Protein AF-A0A0B1SRG6-F1 (afdb_monomer_lite)

Foldseek 3Di:
DAPPVVQVDDDPDDDDDDDDPPDPDPHDYDDPPDPDDDDQDDPDDPDDDSVVVVVVVVLLVLCDDDPRRQQAAAEDQADALVVLVVLLCQCPDPPHHAYEQADPRYQPSVLLVLLLVQQDPVLDHDPVSLVVQLVSNCVSHVDDSVSSVVSSVSSSSSSVPVVRYHYDYDDPPDDDPCVVVSVVVVPDD

Radius of gyration: 19.43 Å; chains: 1; bounding box: 54×40×56 Å

Organism: Oesophagostomum dentatum (NCBI:txid61180)

Sequence (189 aa):
MLKRRSRFVGTDVAVHYAPNQFNKSRLVELNNRHSYFVFADNGTVGRYGSEIILRKRLETYLAQHGSSSIPVVCVVLEGGAFTVKVVHDYITTIPRIPVVVCDGSGRAADLLAFTHHAIGDDGRLSDSVRSQLMSLVQTVFNYDEKNAGRTIRQLIECARQRNLVSLEILSSTKFPDFRKYVLLESQDP

Structure (mmCIF, N/CA/C/O backbone):
data_AF-A0A0B1SRG6-F1
#
_entry.id   AF-A0A0B1SRG6-F1
#
loop_
_atom_site.group_PDB
_atom_site.id
_atom_site.type_symbol
_atom_site.label_atom_id
_atom_site.label_alt_id
_atom_site.label_comp_id
_atom_site.label_asym_id
_atom_site.label_entity_id
_atom_site.label_seq_id
_atom_site.pdbx_PDB_ins_code
_atom_site.Cartn_x
_atom_site.Cartn_y
_atom_site.Cartn_z
_atom_site.occupancy
_atom_site.B_iso_or_equiv
_atom_site.auth_seq_id
_atom_site.auth_comp_id
_atom_site.auth_asym_id
_atom_site.auth_atom_id
_atom_site.pdbx_PDB_model_num
ATOM 1 N N . MET A 1 1 ? 16.468 0.085 -6.770 1.00 73.25 1 MET A N 1
ATOM 2 C CA . MET A 1 1 ? 16.837 0.219 -8.204 1.00 73.25 1 MET A CA 1
ATOM 3 C C . MET A 1 1 ? 17.253 -1.140 -8.756 1.00 73.25 1 MET A C 1
ATOM 5 O O . MET A 1 1 ? 17.887 -1.887 -8.024 1.00 73.25 1 MET A O 1
ATOM 9 N N . LEU A 1 2 ? 16.887 -1.457 -10.002 1.00 85.56 2 LEU A N 1
ATOM 10 C CA . LE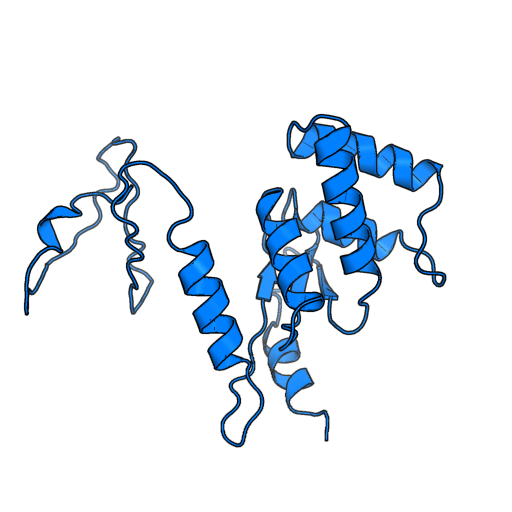U A 1 2 ? 17.102 -2.759 -10.646 1.00 85.56 2 LEU A CA 1
ATOM 11 C C . LEU A 1 2 ? 18.569 -3.003 -11.061 1.00 85.56 2 LEU A C 1
ATOM 13 O O . LEU A 1 2 ? 19.194 -2.143 -11.691 1.00 85.56 2 LEU A O 1
ATOM 17 N N . LYS A 1 3 ? 19.110 -4.195 -10.771 1.00 84.00 3 LYS A N 1
ATOM 18 C CA . LYS A 1 3 ? 20.413 -4.651 -11.290 1.00 84.00 3 LYS A CA 1
ATOM 19 C C . LYS A 1 3 ? 20.382 -4.806 -12.813 1.00 84.00 3 LYS A C 1
ATOM 21 O O . LYS A 1 3 ? 19.461 -5.399 -13.362 1.00 84.00 3 LYS A O 1
ATOM 26 N N . ARG A 1 4 ? 21.453 -4.358 -13.483 1.00 85.12 4 ARG A N 1
ATOM 27 C CA . ARG A 1 4 ? 21.658 -4.497 -14.943 1.00 85.12 4 ARG A CA 1
ATOM 28 C C . ARG A 1 4 ? 20.575 -3.817 -15.799 1.00 85.12 4 ARG A C 1
ATOM 30 O O . ARG A 1 4 ? 20.354 -4.231 -16.932 1.00 85.12 4 ARG A O 1
ATOM 37 N N . ARG A 1 5 ? 19.949 -2.744 -15.291 1.00 86.81 5 ARG A N 1
ATOM 38 C CA . ARG A 1 5 ? 18.882 -1.999 -15.991 1.00 86.81 5 ARG A CA 1
ATOM 39 C C . ARG A 1 5 ? 19.254 -1.554 -17.412 1.00 86.81 5 ARG A C 1
ATOM 41 O O . ARG A 1 5 ? 18.401 -1.565 -18.284 1.00 86.81 5 ARG A O 1
ATOM 48 N N . SER A 1 6 ? 20.522 -1.208 -17.653 1.00 89.25 6 SER A N 1
ATOM 49 C CA . SER A 1 6 ? 21.006 -0.750 -18.963 1.00 89.25 6 SER A CA 1
ATOM 50 C C . SER A 1 6 ? 20.869 -1.805 -20.058 1.00 89.25 6 SER A C 1
ATOM 52 O O . SER A 1 6 ? 20.759 -1.445 -21.221 1.00 89.25 6 SER A O 1
ATOM 54 N N . ARG A 1 7 ? 20.831 -3.096 -19.702 1.00 90.50 7 ARG A N 1
ATOM 55 C CA . ARG A 1 7 ? 20.643 -4.180 -20.674 1.00 90.50 7 ARG A CA 1
ATOM 56 C C . ARG A 1 7 ? 19.243 -4.201 -21.278 1.00 90.50 7 ARG A C 1
ATOM 58 O O . ARG A 1 7 ? 19.084 -4.773 -22.341 1.00 90.50 7 ARG A O 1
ATOM 65 N N . PHE A 1 8 ? 18.261 -3.607 -20.603 1.00 90.81 8 PHE A N 1
ATOM 66 C CA . PHE A 1 8 ? 16.870 -3.544 -21.057 1.00 90.81 8 PHE A CA 1
ATOM 67 C C . PHE A 1 8 ? 16.571 -2.290 -21.891 1.00 90.81 8 PHE A C 1
ATOM 69 O O . PHE A 1 8 ? 15.420 -2.051 -22.233 1.00 90.81 8 PHE A O 1
ATOM 76 N N . VAL A 1 9 ? 17.582 -1.466 -22.187 1.00 92.00 9 VAL A N 1
ATOM 77 C CA . VAL A 1 9 ? 17.423 -0.258 -23.001 1.00 92.00 9 VAL A CA 1
ATOM 78 C C . VAL A 1 9 ? 17.692 -0.606 -24.460 1.00 92.00 9 VAL A C 1
ATOM 80 O O . VAL A 1 9 ? 18.782 -1.056 -24.800 1.00 92.00 9 VAL A O 1
ATOM 83 N N . GLY A 1 10 ? 16.702 -0.370 -25.314 1.00 91.62 10 GLY A N 1
ATOM 84 C CA . GLY A 1 10 ? 16.788 -0.576 -26.754 1.00 91.62 10 GLY A CA 1
ATOM 85 C C . GLY A 1 10 ? 15.412 -0.837 -27.352 1.00 91.62 10 GLY A C 1
ATOM 86 O O . GLY A 1 10 ? 14.437 -1.043 -26.631 1.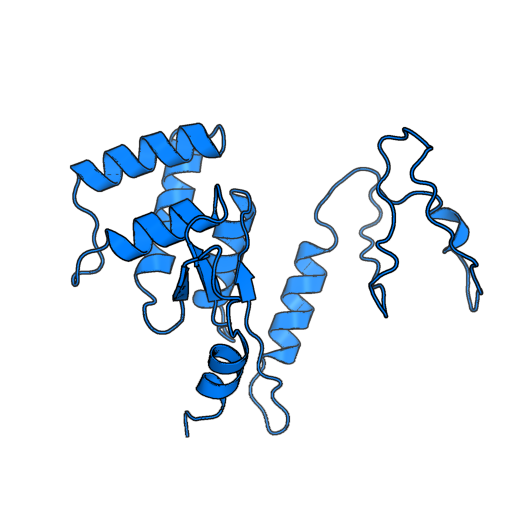00 91.62 10 GLY A O 1
ATOM 87 N N . THR A 1 11 ? 15.337 -0.820 -28.675 1.00 94.50 11 THR A N 1
ATOM 88 C CA . THR A 1 11 ? 14.135 -1.187 -29.425 1.00 94.50 11 THR A CA 1
ATOM 89 C C . THR A 1 11 ? 14.317 -2.604 -29.944 1.00 94.50 11 THR A C 1
ATOM 91 O O . THR A 1 11 ? 15.380 -2.906 -30.477 1.00 94.50 11 THR A O 1
ATOM 94 N N . ASP A 1 12 ? 13.306 -3.455 -29.762 1.00 93.50 12 ASP A N 1
ATOM 95 C CA . ASP A 1 12 ? 13.320 -4.853 -30.219 1.00 93.50 12 ASP A CA 1
ATOM 96 C C . ASP A 1 12 ? 14.558 -5.647 -29.748 1.00 93.50 12 ASP A C 1
ATOM 98 O O . ASP A 1 12 ? 15.257 -6.315 -30.507 1.00 93.50 12 ASP A O 1
ATOM 102 N N . VAL A 1 13 ? 14.881 -5.519 -28.456 1.00 94.19 13 VAL A N 1
ATOM 103 C CA . VAL A 1 13 ? 16.046 -6.173 -27.849 1.00 94.19 13 VAL A CA 1
ATOM 104 C C . VAL A 1 13 ? 15.657 -7.438 -27.091 1.00 94.19 13 VAL A C 1
ATOM 106 O O . VAL A 1 13 ? 14.772 -7.431 -26.235 1.00 94.19 13 VAL A O 1
ATOM 109 N N . ALA A 1 14 ? 16.395 -8.521 -27.334 1.00 93.56 14 ALA A N 1
ATOM 110 C CA . ALA A 1 14 ? 16.314 -9.746 -26.547 1.00 93.56 14 ALA A CA 1
ATOM 111 C C . ALA A 1 14 ? 17.393 -9.751 -25.454 1.00 93.56 14 ALA A C 1
ATOM 113 O O . ALA A 1 14 ? 18.591 -9.653 -25.725 1.00 93.56 14 ALA A O 1
ATOM 114 N N . VAL A 1 15 ? 16.978 -9.894 -24.193 1.00 91.25 15 VAL A N 1
ATOM 115 C CA . VAL A 1 15 ? 17.885 -9.835 -23.040 1.00 91.25 15 VAL A CA 1
ATOM 116 C C . VAL A 1 15 ? 17.857 -11.150 -22.278 1.00 91.25 15 VAL A C 1
ATOM 118 O O . VAL A 1 15 ? 16.891 -11.460 -21.588 1.00 91.25 15 VAL A O 1
ATOM 121 N N . HIS A 1 16 ? 18.963 -11.895 -22.310 1.00 90.12 16 HIS A N 1
ATOM 122 C CA . HIS A 1 16 ? 19.144 -13.009 -21.381 1.00 90.12 16 HIS A CA 1
ATOM 123 C C . HIS A 1 16 ? 19.428 -12.480 -19.965 1.00 90.12 16 HIS A C 1
ATOM 125 O O . HIS A 1 16 ? 20.512 -11.937 -19.696 1.00 90.12 16 HIS A O 1
ATOM 131 N N . TYR A 1 17 ? 18.456 -12.626 -19.061 1.00 87.25 17 TYR A N 1
ATOM 132 C CA . TYR A 1 17 ? 18.561 -12.217 -17.662 1.00 87.25 17 TYR A CA 1
ATOM 133 C C . TYR A 1 17 ? 18.751 -13.428 -16.744 1.00 87.25 17 TYR A C 1
ATOM 135 O O . TYR A 1 17 ? 17.867 -14.267 -16.620 1.00 87.25 17 TYR A O 1
ATOM 143 N N . ALA A 1 18 ? 19.892 -13.470 -16.054 1.00 84.25 18 ALA A N 1
ATOM 144 C CA . ALA A 1 18 ? 20.169 -14.437 -14.999 1.00 84.25 18 ALA A CA 1
ATOM 145 C C . ALA A 1 18 ? 20.350 -13.691 -13.660 1.00 84.25 18 ALA A C 1
ATOM 147 O O . ALA A 1 18 ? 21.234 -12.816 -13.592 1.00 84.25 18 ALA A O 1
ATOM 148 N N . PRO A 1 19 ? 19.535 -13.990 -12.626 1.00 79.75 19 PRO A N 1
ATOM 149 C CA . PRO A 1 19 ? 19.711 -13.432 -11.288 1.00 79.75 19 PRO A CA 1
ATOM 150 C C . PRO A 1 19 ? 21.054 -13.886 -10.703 1.00 79.75 19 PRO A C 1
ATOM 152 O O . PRO A 1 19 ? 21.484 -15.020 -10.912 1.00 79.75 19 PRO A O 1
ATOM 155 N N . ASN A 1 20 ? 21.751 -12.996 -9.999 1.00 75.88 20 ASN A N 1
ATOM 156 C CA . ASN A 1 20 ? 23.016 -13.298 -9.340 1.00 75.88 20 ASN A CA 1
ATOM 157 C C . ASN A 1 20 ? 22.899 -12.978 -7.848 1.00 75.88 20 ASN A C 1
ATOM 159 O O . ASN A 1 20 ? 23.310 -11.915 -7.363 1.00 75.88 20 ASN A O 1
ATOM 163 N N . GLN A 1 21 ? 22.377 -13.967 -7.126 1.00 67.81 21 GLN A N 1
ATOM 164 C CA . GLN A 1 21 ? 22.133 -13.914 -5.687 1.00 67.81 21 GLN A CA 1
ATOM 165 C C . GLN A 1 21 ? 23.408 -13.656 -4.866 1.00 67.81 21 GLN A C 1
ATOM 167 O O . GLN A 1 21 ? 23.326 -13.144 -3.753 1.00 67.81 21 GLN A O 1
ATOM 172 N N . PHE A 1 22 ? 24.591 -13.938 -5.420 1.00 68.81 22 PHE A N 1
ATOM 173 C CA . PHE A 1 22 ? 25.872 -13.787 -4.725 1.00 68.81 22 PHE A CA 1
ATOM 174 C C . PHE A 1 22 ? 26.444 -12.366 -4.782 1.00 68.81 22 PHE A C 1
ATOM 176 O O . PHE A 1 22 ? 27.417 -12.056 -4.094 1.00 68.81 22 PHE A O 1
ATOM 183 N N . ASN A 1 23 ? 25.851 -11.474 -5.580 1.00 65.81 23 ASN A N 1
ATOM 184 C CA . ASN A 1 23 ? 26.369 -10.123 -5.750 1.00 65.81 23 ASN A CA 1
ATOM 185 C C . ASN A 1 23 ? 25.695 -9.152 -4.764 1.00 65.81 23 ASN A C 1
ATOM 187 O O . ASN A 1 23 ? 24.543 -8.753 -4.972 1.00 65.81 23 ASN A O 1
ATOM 191 N N . LYS A 1 24 ? 26.421 -8.766 -3.703 1.00 67.38 24 LYS A N 1
ATOM 192 C CA . LYS A 1 24 ? 25.971 -7.920 -2.573 1.00 67.38 24 LYS A CA 1
ATOM 193 C C . LYS A 1 24 ? 25.780 -6.434 -2.932 1.00 67.38 24 LYS A C 1
ATOM 195 O O . LYS A 1 24 ? 26.190 -5.549 -2.185 1.00 67.38 24 LYS A O 1
ATOM 200 N N . SER A 1 25 ? 25.190 -6.117 -4.083 1.00 75.06 25 SER A N 1
ATOM 201 C CA . SER A 1 25 ? 24.859 -4.724 -4.395 1.00 75.06 25 SER A CA 1
ATOM 202 C C . SER A 1 25 ? 23.548 -4.305 -3.722 1.00 75.06 25 SER A C 1
ATOM 204 O O . SER A 1 25 ? 22.659 -5.121 -3.500 1.00 75.06 25 SER A O 1
ATOM 206 N N . ARG A 1 26 ? 23.393 -3.002 -3.449 1.00 75.25 26 ARG A N 1
ATOM 207 C CA . ARG A 1 26 ? 22.139 -2.403 -2.940 1.00 75.25 26 ARG A CA 1
ATOM 208 C C . ARG A 1 26 ? 20.998 -2.396 -3.974 1.00 75.25 26 ARG A C 1
ATOM 210 O O . ARG A 1 26 ? 19.951 -1.796 -3.741 1.00 75.25 26 ARG A O 1
ATOM 217 N N . LEU A 1 27 ? 21.225 -2.978 -5.151 1.00 80.75 27 LEU A N 1
ATOM 218 C CA . LEU A 1 27 ? 20.260 -3.041 -6.238 1.00 80.75 27 LEU A CA 1
ATOM 219 C C . LEU A 1 27 ? 19.451 -4.339 -6.142 1.00 80.75 27 LEU A C 1
ATOM 221 O O . LEU A 1 27 ? 19.977 -5.392 -5.792 1.00 80.75 27 LEU A O 1
ATOM 225 N N . VAL A 1 28 ? 18.178 -4.255 -6.505 1.00 85.31 28 VAL A N 1
ATOM 226 C CA . VAL A 1 28 ? 17.210 -5.355 -6.435 1.00 85.31 28 VAL A CA 1
ATOM 227 C C . VAL A 1 28 ? 17.254 -6.162 -7.737 1.00 85.31 28 VAL A C 1
ATOM 229 O O . VAL A 1 28 ? 17.564 -5.612 -8.797 1.00 85.31 28 VAL A O 1
ATOM 232 N N . GLU A 1 29 ? 16.967 -7.459 -7.662 1.00 89.06 29 GLU A N 1
ATOM 233 C CA . GLU A 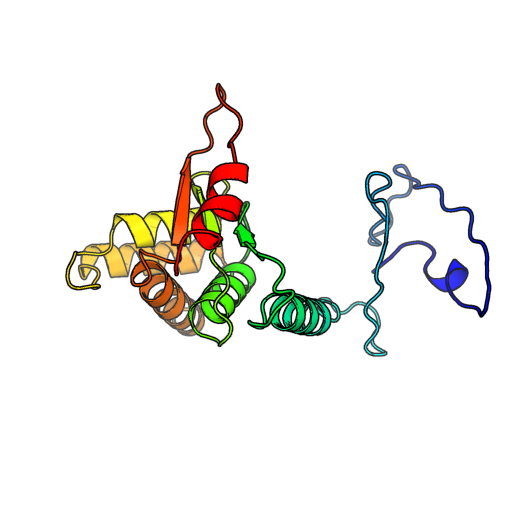1 29 ? 16.847 -8.357 -8.819 1.00 89.06 29 GLU A CA 1
ATOM 234 C C . GLU A 1 29 ? 15.390 -8.594 -9.214 1.00 89.06 29 GLU A C 1
ATOM 236 O O . GLU A 1 29 ? 14.484 -8.433 -8.398 1.00 89.06 29 GLU A O 1
ATOM 241 N N . LEU A 1 30 ? 15.165 -8.982 -10.471 1.00 90.62 30 LEU A N 1
ATOM 242 C CA . LEU A 1 30 ? 13.863 -9.484 -10.901 1.00 90.62 30 LEU A CA 1
ATOM 243 C C . LEU A 1 30 ? 13.647 -10.878 -10.319 1.00 90.62 30 LEU A C 1
ATOM 245 O O . LEU A 1 30 ? 14.554 -11.710 -10.322 1.00 90.62 30 LEU A O 1
ATOM 249 N N . ASN A 1 31 ? 12.429 -11.142 -9.862 1.00 89.25 31 ASN A N 1
ATOM 250 C CA . ASN A 1 31 ? 12.035 -12.469 -9.418 1.00 89.25 31 ASN A CA 1
ATOM 251 C C . ASN A 1 31 ? 11.702 -13.341 -10.639 1.00 89.25 31 ASN A C 1
ATOM 253 O O . ASN A 1 31 ? 10.750 -13.065 -11.364 1.00 89.25 31 ASN A O 1
ATOM 257 N N . ASN A 1 32 ? 12.475 -14.409 -10.842 1.00 89.88 32 ASN A N 1
ATOM 258 C CA . ASN A 1 32 ? 12.359 -15.323 -11.982 1.00 89.88 32 ASN A CA 1
ATOM 259 C C . ASN A 1 32 ? 11.092 -16.200 -11.981 1.00 89.88 32 ASN A C 1
ATOM 261 O O . ASN A 1 32 ? 10.922 -17.008 -12.887 1.00 89.88 32 ASN A O 1
ATOM 265 N N . ARG A 1 33 ? 10.213 -16.055 -10.984 1.00 91.31 33 ARG A N 1
ATOM 266 C CA . ARG A 1 33 ? 8.908 -16.729 -10.923 1.00 91.31 33 ARG A CA 1
ATOM 267 C C . ARG A 1 33 ? 7.769 -15.922 -11.557 1.00 91.31 33 ARG A C 1
ATOM 269 O O . ARG A 1 33 ? 6.646 -16.411 -11.588 1.00 91.31 33 ARG A O 1
ATOM 276 N N . HIS A 1 34 ? 8.028 -14.705 -12.042 1.00 92.62 34 HIS A N 1
ATOM 277 C CA . HIS A 1 34 ? 7.045 -13.940 -12.815 1.00 92.62 34 HIS A CA 1
ATOM 278 C C . HIS A 1 34 ? 7.128 -14.264 -14.308 1.00 92.62 34 HIS A C 1
ATOM 280 O O . HIS A 1 34 ? 8.219 -14.372 -14.864 1.00 92.62 34 HIS A O 1
ATOM 286 N N . SER A 1 35 ? 5.967 -14.340 -14.959 1.00 94.81 35 SER A N 1
ATOM 287 C CA . SER A 1 35 ? 5.857 -14.530 -16.412 1.00 94.81 35 SER A CA 1
ATOM 288 C C . SER A 1 35 ? 6.111 -13.244 -17.204 1.00 94.81 35 SER A C 1
ATOM 290 O O . SER A 1 35 ? 6.638 -13.299 -18.310 1.00 94.81 35 SER A O 1
ATOM 292 N N . TYR A 1 36 ? 5.752 -12.088 -16.636 1.00 94.62 36 TYR A N 1
ATOM 293 C CA . TYR A 1 36 ? 5.833 -10.779 -17.288 1.00 94.62 36 TYR A CA 1
ATOM 294 C C . TYR A 1 36 ? 6.350 -9.716 -16.316 1.00 94.62 36 TYR A C 1
ATOM 296 O O . TYR A 1 36 ? 6.150 -9.817 -15.104 1.00 94.62 36 TYR A O 1
ATOM 304 N N . PHE A 1 37 ? 6.971 -8.668 -16.859 1.00 93.38 37 PHE A N 1
ATOM 305 C CA . PHE A 1 37 ? 7.441 -7.507 -16.104 1.00 93.38 37 PHE A CA 1
ATOM 306 C C . PHE A 1 37 ? 6.970 -6.222 -16.777 1.00 93.38 37 PHE A C 1
ATOM 308 O O . PHE A 1 37 ? 7.083 -6.076 -17.991 1.00 93.38 37 PHE A O 1
ATOM 315 N N . VAL A 1 38 ? 6.498 -5.271 -15.973 1.00 93.69 38 VAL A N 1
ATOM 316 C CA . VAL A 1 38 ? 6.181 -3.908 -16.411 1.00 93.69 38 VAL A CA 1
ATOM 317 C C . VAL A 1 38 ? 7.113 -2.953 -15.674 1.00 93.69 38 VAL A C 1
ATOM 319 O O . VAL A 1 38 ? 7.150 -2.943 -14.443 1.00 93.69 38 VAL A O 1
ATOM 322 N N . PHE A 1 39 ? 7.883 -2.159 -16.418 1.00 91.94 39 PHE A N 1
ATOM 323 C CA . PHE A 1 39 ? 8.807 -1.178 -15.851 1.00 91.94 39 PHE A CA 1
ATOM 324 C C . PHE A 1 39 ? 8.178 0.214 -15.856 1.00 91.94 39 PHE A C 1
ATOM 326 O O . PHE A 1 39 ? 7.859 0.752 -16.911 1.00 91.94 39 PHE A O 1
ATOM 333 N N . ALA A 1 40 ? 8.024 0.804 -14.670 1.00 92.69 40 ALA A N 1
ATOM 334 C CA . ALA A 1 40 ? 7.553 2.175 -14.513 1.00 92.69 40 ALA A CA 1
ATOM 335 C C . ALA A 1 40 ? 8.741 3.139 -14.412 1.00 92.69 40 ALA A C 1
ATOM 337 O O . ALA A 1 40 ? 9.500 3.094 -13.437 1.00 92.69 40 ALA A O 1
ATOM 338 N N . ASP A 1 41 ? 8.874 4.025 -15.394 1.00 90.38 41 ASP A N 1
ATOM 339 C CA . ASP A 1 41 ? 9.895 5.070 -15.420 1.00 90.38 41 ASP A CA 1
ATOM 340 C C . ASP A 1 41 ? 9.265 6.452 -15.196 1.00 90.38 41 ASP A C 1
ATOM 342 O O . ASP A 1 41 ? 8.191 6.759 -15.710 1.00 90.38 41 ASP A O 1
ATOM 346 N N . ASN A 1 42 ? 9.935 7.282 -14.403 1.00 91.31 42 ASN A N 1
ATOM 347 C CA . ASN A 1 42 ? 9.585 8.683 -14.168 1.00 91.31 42 ASN A CA 1
ATOM 348 C C . ASN A 1 42 ? 10.787 9.626 -14.368 1.00 91.31 42 ASN A C 1
ATOM 350 O O . ASN A 1 42 ? 10.769 10.758 -13.886 1.00 91.31 42 ASN A O 1
ATOM 354 N N . GLY A 1 43 ? 11.859 9.144 -15.004 1.00 91.19 43 GLY A N 1
ATOM 355 C CA . GLY A 1 43 ? 13.091 9.887 -15.260 1.00 91.19 43 GLY A CA 1
ATOM 356 C C . GLY A 1 43 ? 14.024 10.028 -14.052 1.00 91.19 43 GLY A C 1
ATOM 357 O O . GLY A 1 43 ? 15.103 10.601 -14.187 1.00 91.19 43 GLY A O 1
ATOM 358 N N . THR A 1 44 ? 13.658 9.516 -12.869 1.00 90.62 44 THR A N 1
ATOM 359 C CA . THR A 1 44 ? 14.483 9.635 -11.654 1.00 90.62 44 THR A CA 1
ATOM 360 C C . THR A 1 44 ? 15.240 8.350 -11.313 1.00 90.62 44 THR A C 1
ATOM 362 O O . THR A 1 44 ? 14.819 7.232 -11.597 1.00 90.62 44 THR A O 1
ATOM 365 N N . VAL A 1 45 ? 16.391 8.506 -10.655 1.00 86.12 45 VAL A N 1
ATOM 366 C CA . VAL A 1 45 ? 17.286 7.413 -10.252 1.00 86.12 45 VAL A CA 1
ATOM 367 C C . VAL A 1 45 ? 17.280 7.310 -8.728 1.00 86.12 45 VAL A C 1
ATOM 369 O O . VAL A 1 45 ? 17.483 8.294 -8.025 1.00 86.12 45 VAL A O 1
ATOM 372 N N . GLY A 1 46 ? 17.060 6.103 -8.204 1.00 83.19 46 GLY A N 1
ATOM 373 C CA . GLY A 1 46 ? 17.198 5.809 -6.773 1.00 83.19 46 GLY A CA 1
ATOM 374 C C . GLY A 1 46 ? 15.988 6.196 -5.922 1.00 83.19 46 GLY A C 1
ATOM 375 O O . GLY A 1 46 ? 16.031 6.021 -4.708 1.00 83.19 46 GLY A O 1
ATOM 376 N N . ARG A 1 47 ? 14.906 6.673 -6.547 1.00 86.25 47 ARG A N 1
ATOM 377 C CA . ARG A 1 47 ? 13.623 6.930 -5.888 1.00 86.25 47 ARG A CA 1
ATOM 378 C C . ARG A 1 47 ? 12.686 5.737 -6.059 1.00 86.25 47 ARG A C 1
ATOM 380 O O . ARG A 1 47 ? 12.708 5.071 -7.091 1.00 86.25 47 ARG A O 1
ATOM 387 N N . TYR A 1 48 ? 11.898 5.468 -5.027 1.00 84.00 48 TYR A N 1
ATOM 388 C CA . TYR A 1 48 ? 10.848 4.451 -5.036 1.00 84.00 48 TYR A CA 1
ATOM 389 C C . TYR A 1 48 ? 9.508 5.085 -5.410 1.00 84.00 48 TYR A C 1
ATOM 391 O O . TYR A 1 48 ? 9.312 6.281 -5.186 1.00 84.00 48 TYR A O 1
ATOM 399 N N . GLY A 1 49 ? 8.585 4.279 -5.933 1.00 87.56 49 GLY A N 1
ATOM 400 C CA . GLY A 1 49 ? 7.191 4.669 -6.088 1.00 87.56 49 GLY A CA 1
ATOM 401 C C . GLY A 1 49 ? 6.778 5.150 -7.478 1.00 87.56 49 GLY A C 1
ATOM 402 O O . GLY A 1 49 ? 5.643 5.601 -7.630 1.00 87.56 49 GLY A O 1
ATOM 403 N N . SER A 1 50 ? 7.639 5.057 -8.499 1.00 90.56 50 SER A N 1
ATOM 404 C CA . SER A 1 50 ? 7.227 5.333 -9.887 1.00 90.56 50 SER A CA 1
ATOM 405 C C . SER A 1 50 ? 6.110 4.386 -10.340 1.00 90.56 50 SER A C 1
ATOM 407 O O . SER A 1 50 ? 5.216 4.776 -11.088 1.00 90.56 50 SER A O 1
ATOM 409 N N . GLU A 1 51 ? 6.118 3.158 -9.828 1.00 92.50 51 GLU A N 1
ATOM 410 C CA . GLU A 1 51 ? 5.144 2.116 -10.114 1.00 92.50 51 GLU A CA 1
ATOM 411 C C . GLU A 1 51 ? 3.783 2.351 -9.461 1.00 92.50 51 GLU A C 1
ATOM 413 O O . GLU A 1 51 ? 2.792 1.819 -9.947 1.00 92.50 51 GLU A O 1
ATOM 418 N N . ILE A 1 52 ? 3.709 3.142 -8.389 1.00 91.00 52 ILE A N 1
ATOM 419 C CA . ILE A 1 52 ? 2.482 3.317 -7.599 1.00 91.00 52 ILE A CA 1
ATOM 420 C C . ILE A 1 52 ? 1.365 3.915 -8.458 1.00 91.00 52 ILE A C 1
ATOM 422 O O . ILE A 1 52 ? 0.242 3.415 -8.464 1.00 91.00 52 ILE A O 1
ATOM 426 N N . ILE A 1 53 ? 1.674 4.980 -9.205 1.00 90.12 53 ILE A N 1
ATOM 427 C CA . ILE A 1 53 ? 0.689 5.671 -10.048 1.00 90.12 53 ILE A CA 1
ATOM 428 C C . ILE A 1 53 ? 0.281 4.781 -11.224 1.00 90.12 53 ILE A C 1
ATOM 430 O O . ILE A 1 53 ? -0.904 4.704 -11.545 1.00 90.12 53 ILE A O 1
ATOM 434 N N . LEU A 1 54 ? 1.252 4.103 -11.849 1.00 94.31 54 LEU A N 1
ATOM 435 C CA . LEU A 1 54 ? 0.994 3.185 -12.959 1.00 94.31 54 LEU A CA 1
ATOM 436 C C . LEU A 1 54 ? 0.078 2.041 -12.518 1.00 94.31 54 LEU A C 1
ATOM 438 O O . LEU A 1 54 ? -0.938 1.793 -13.159 1.00 94.31 54 LEU A O 1
ATOM 442 N N . ARG A 1 55 ? 0.420 1.392 -11.400 1.00 94.44 55 ARG A N 1
ATOM 443 C CA . ARG A 1 55 ? -0.343 0.294 -10.809 1.00 94.44 55 ARG A CA 1
ATOM 444 C C . ARG A 1 55 ? -1.776 0.722 -10.510 1.00 94.44 55 ARG A C 1
ATOM 446 O O . ARG A 1 55 ? -2.694 0.105 -11.034 1.00 94.44 55 ARG A O 1
ATOM 453 N N . LYS A 1 56 ? -1.953 1.821 -9.763 1.00 90.50 56 LYS A N 1
ATOM 454 C CA . LYS A 1 56 ? -3.282 2.327 -9.396 1.00 90.50 56 LYS A CA 1
ATOM 455 C C . LYS A 1 56 ? -4.145 2.571 -10.634 1.00 90.50 56 LYS A C 1
ATOM 457 O O . LYS A 1 56 ? -5.280 2.125 -10.681 1.00 90.50 56 LYS A O 1
ATOM 462 N N . ARG A 1 57 ? -3.607 3.241 -11.660 1.00 90.88 57 ARG A N 1
ATOM 463 C CA . ARG A 1 57 ? -4.351 3.516 -12.903 1.00 90.88 57 ARG A CA 1
ATOM 464 C C . ARG A 1 57 ? -4.726 2.246 -13.658 1.00 90.88 57 ARG A C 1
ATOM 466 O O . ARG A 1 57 ? -5.837 2.174 -14.170 1.00 90.88 57 ARG A O 1
ATOM 473 N N . LEU A 1 58 ? -3.814 1.277 -13.729 1.00 92.25 58 LEU A N 1
ATOM 474 C CA . LEU A 1 58 ? -4.065 0.003 -14.394 1.00 92.25 58 LEU A CA 1
ATOM 475 C C . LEU A 1 58 ? -5.171 -0.780 -13.680 1.00 92.25 58 LEU A C 1
ATOM 477 O O . LEU A 1 58 ? -6.130 -1.187 -14.319 1.00 92.25 58 LEU A O 1
ATOM 481 N N . GLU A 1 59 ? -5.074 -0.944 -12.364 1.00 92.00 59 GLU A N 1
ATOM 482 C CA . GLU A 1 59 ? -6.080 -1.663 -11.571 1.00 92.00 59 GLU A CA 1
ATOM 483 C C . GLU A 1 59 ? -7.443 -0.966 -11.621 1.00 92.00 59 GLU A C 1
ATOM 485 O O . GLU A 1 59 ? -8.452 -1.624 -11.844 1.00 92.00 59 GLU A O 1
ATOM 490 N N . THR A 1 60 ? -7.480 0.368 -11.503 1.00 87.25 60 THR A N 1
ATOM 491 C CA . THR A 1 60 ? -8.709 1.159 -11.675 1.00 87.25 60 THR A CA 1
ATOM 492 C C . THR A 1 60 ? -9.317 0.947 -13.060 1.00 87.25 60 THR A C 1
ATOM 494 O O . THR A 1 60 ? -10.526 0.782 -13.158 1.00 87.25 60 THR A O 1
ATOM 497 N N . TYR A 1 61 ? -8.511 0.941 -14.125 1.00 88.69 61 TYR A N 1
ATOM 498 C CA . TYR A 1 61 ? -9.005 0.698 -15.480 1.00 88.69 61 TYR A CA 1
ATOM 499 C C . TYR A 1 61 ? -9.591 -0.713 -15.634 1.00 88.69 61 TYR A C 1
ATOM 501 O O . TYR A 1 61 ? -10.652 -0.867 -16.225 1.00 88.69 61 TYR A O 1
ATOM 509 N N . LEU A 1 62 ? -8.943 -1.731 -15.061 1.00 88.69 62 LEU A N 1
ATOM 510 C CA . LEU A 1 62 ? -9.429 -3.115 -15.110 1.00 88.69 62 LEU A CA 1
ATOM 511 C C . LEU A 1 62 ? -10.724 -3.312 -14.303 1.00 88.69 62 LEU A C 1
ATOM 513 O O . LEU A 1 62 ? -11.593 -4.067 -14.731 1.00 88.69 62 LEU A O 1
ATOM 517 N N . ALA A 1 63 ? -10.861 -2.602 -13.180 1.00 86.44 63 ALA A N 1
ATOM 518 C CA . ALA A 1 63 ? -12.035 -2.639 -12.307 1.00 86.44 63 ALA A CA 1
ATOM 519 C C . ALA A 1 63 ? -13.210 -1.757 -12.792 1.00 86.44 63 ALA A C 1
ATOM 521 O O . ALA A 1 63 ? -14.268 -1.711 -12.155 1.00 86.44 63 ALA A O 1
ATOM 522 N N . GLN A 1 64 ? -13.052 -0.997 -13.885 1.00 84.88 64 GLN A N 1
ATOM 523 C CA . GLN A 1 64 ? -14.150 -0.195 -14.430 1.00 84.88 64 GLN A CA 1
ATOM 524 C C . GLN A 1 64 ? -15.276 -1.104 -14.937 1.00 84.88 64 GLN A C 1
ATOM 526 O O . GLN A 1 64 ? -15.054 -2.062 -15.676 1.00 84.88 64 GLN A O 1
ATOM 531 N N . HIS A 1 65 ? -16.503 -0.791 -14.521 1.00 66.50 65 HIS A N 1
ATOM 532 C CA . HIS A 1 65 ? -17.677 -1.596 -14.831 1.00 66.50 65 HIS A CA 1
ATOM 533 C C . HIS A 1 65 ? -18.092 -1.417 -16.298 1.00 66.50 65 HIS A C 1
ATOM 535 O O . HIS A 1 65 ? -18.202 -0.296 -16.799 1.00 66.50 65 HIS A O 1
ATOM 541 N N . GLY A 1 66 ? -18.334 -2.539 -16.976 1.00 64.06 66 GLY A N 1
ATOM 542 C CA . GLY A 1 66 ? -18.758 -2.627 -18.370 1.00 64.06 66 GLY A CA 1
ATOM 543 C C . GLY A 1 66 ? -18.913 -4.090 -18.789 1.00 64.06 66 GLY A C 1
ATOM 544 O O . GLY A 1 66 ? -18.623 -4.990 -18.009 1.00 64.06 66 GLY A O 1
ATOM 545 N N . SER A 1 67 ? -19.323 -4.348 -20.034 1.00 58.78 67 SER A N 1
ATOM 546 C CA . SER A 1 67 ? -19.580 -5.709 -20.565 1.00 58.78 67 SER A CA 1
ATOM 547 C C . SER A 1 67 ? -18.383 -6.689 -20.552 1.00 58.78 67 SER A C 1
ATOM 549 O O . SER A 1 67 ? -18.501 -7.825 -21.000 1.00 58.78 67 SER A O 1
ATOM 551 N N . SER A 1 68 ? -17.220 -6.270 -20.047 1.00 60.59 68 SER A N 1
ATOM 552 C CA . SER A 1 68 ? -16.000 -7.076 -19.905 1.00 60.59 68 SER A CA 1
ATOM 553 C C . SER A 1 68 ? -15.234 -6.752 -18.614 1.00 60.59 68 SER A C 1
ATOM 555 O O . SER A 1 68 ? -14.008 -6.837 -18.600 1.00 60.59 68 SER A O 1
ATOM 557 N N . SER A 1 69 ? -15.925 -6.328 -17.547 1.00 70.50 69 SER A N 1
ATOM 558 C CA . SER A 1 69 ? -15.277 -6.006 -16.269 1.00 70.50 69 SER A CA 1
ATOM 559 C C . SER A 1 69 ? -14.494 -7.206 -15.737 1.00 70.50 69 SER A C 1
ATOM 561 O O . SER A 1 69 ? -15.038 -8.305 -15.606 1.00 70.50 69 SER A O 1
ATOM 563 N N . ILE A 1 70 ? -13.217 -6.989 -15.426 1.00 83.00 70 ILE A N 1
ATOM 564 C CA . ILE A 1 70 ? -12.361 -8.004 -14.816 1.00 83.00 70 ILE A CA 1
ATOM 565 C C . ILE A 1 70 ? -12.473 -7.810 -13.301 1.00 83.00 70 ILE A C 1
ATOM 567 O O . ILE A 1 70 ? -12.198 -6.703 -12.839 1.00 83.00 70 ILE A O 1
ATOM 571 N N . PRO A 1 71 ? -12.860 -8.833 -12.517 1.00 83.56 71 PRO A N 1
ATOM 572 C CA . PRO A 1 71 ? -12.900 -8.705 -11.065 1.00 83.56 71 PRO A CA 1
ATOM 573 C C . PRO A 1 71 ? -11.482 -8.469 -10.538 1.00 83.56 71 PRO A C 1
ATOM 575 O O . PRO A 1 71 ? -10.544 -9.201 -10.878 1.00 83.56 71 PRO A O 1
ATOM 578 N N . VAL A 1 72 ? -11.318 -7.429 -9.723 1.00 88.94 72 VAL A N 1
ATOM 579 C CA . VAL A 1 72 ? -10.029 -7.035 -9.147 1.00 88.94 72 VAL A CA 1
ATOM 580 C C . VAL A 1 72 ? -10.168 -7.025 -7.636 1.00 88.94 72 VAL A C 1
ATOM 582 O O . VAL A 1 72 ? -10.964 -6.277 -7.086 1.00 88.94 72 VAL A O 1
ATOM 585 N N . VAL A 1 73 ? -9.331 -7.808 -6.959 1.00 91.69 73 VAL A N 1
ATOM 586 C CA . VAL A 1 73 ? -9.262 -7.861 -5.494 1.00 91.69 73 VAL A CA 1
ATOM 587 C C . VAL A 1 73 ? -7.836 -7.559 -5.049 1.00 91.69 73 VAL A C 1
ATOM 589 O O . VAL A 1 73 ? -6.869 -8.080 -5.611 1.00 91.69 73 VAL A O 1
ATOM 592 N N . CYS A 1 74 ? -7.690 -6.732 -4.015 1.00 93.81 74 CYS A N 1
ATOM 593 C CA . CYS A 1 74 ? -6.409 -6.472 -3.369 1.00 93.81 74 CYS A CA 1
ATOM 594 C C . CYS A 1 74 ? -6.197 -7.440 -2.199 1.00 93.81 74 CYS A C 1
ATOM 596 O O . CYS A 1 74 ? -7.041 -7.539 -1.315 1.00 93.81 74 CYS A O 1
ATOM 598 N N . VAL A 1 75 ? -5.047 -8.115 -2.150 1.00 94.62 75 VAL A N 1
ATOM 599 C CA . VAL A 1 75 ? -4.639 -8.912 -0.983 1.00 94.62 75 VAL A CA 1
ATOM 600 C C . VAL A 1 75 ? -3.507 -8.196 -0.257 1.00 94.62 75 VAL A C 1
ATOM 602 O O . VAL A 1 75 ? -2.474 -7.881 -0.852 1.00 94.62 75 VAL A O 1
ATOM 605 N N . VAL A 1 76 ? -3.697 -7.952 1.036 1.00 96.44 76 VAL A N 1
ATOM 606 C CA . VAL A 1 76 ? -2.728 -7.282 1.903 1.00 96.44 76 VAL A CA 1
ATOM 607 C C . VAL A 1 76 ? -2.036 -8.319 2.774 1.00 96.44 76 VAL A C 1
ATOM 609 O O . VAL A 1 76 ? -2.637 -8.889 3.682 1.00 96.44 76 VAL A O 1
ATOM 612 N N . LEU A 1 77 ? -0.752 -8.528 2.491 1.00 95.44 77 LEU A N 1
ATOM 613 C CA . LEU A 1 77 ? 0.159 -9.317 3.307 1.00 95.44 77 LEU A CA 1
ATOM 614 C C . LEU A 1 77 ? 1.241 -8.387 3.855 1.00 95.44 77 LEU A C 1
ATOM 616 O O . LEU A 1 77 ? 2.023 -7.827 3.084 1.00 95.44 77 LEU A O 1
ATOM 620 N N . GLU A 1 78 ? 1.279 -8.235 5.175 1.00 95.62 78 GLU A N 1
ATOM 621 C CA . GLU A 1 78 ? 2.130 -7.267 5.866 1.00 95.62 78 GLU A CA 1
ATOM 622 C C . GLU A 1 78 ? 1.937 -5.835 5.305 1.00 95.62 78 GLU A C 1
ATOM 624 O O . GLU A 1 78 ? 0.836 -5.449 4.900 1.00 95.62 78 GLU A O 1
ATOM 629 N N . GLY A 1 79 ? 2.987 -5.010 5.282 1.00 96.00 79 GLY A N 1
ATOM 630 C CA . GLY A 1 79 ? 2.959 -3.682 4.670 1.00 96.00 79 GLY A CA 1
ATOM 631 C C . GLY A 1 79 ? 3.350 -2.533 5.596 1.00 96.00 79 GLY A C 1
ATOM 632 O O . GLY A 1 79 ? 3.397 -2.645 6.819 1.00 96.00 79 GLY A O 1
ATOM 633 N N . GLY A 1 80 ? 3.652 -1.390 4.981 1.00 96.00 80 GLY A N 1
ATOM 634 C CA . GLY A 1 80 ? 3.989 -0.147 5.679 1.00 96.00 80 GLY A CA 1
ATOM 635 C C . GLY A 1 80 ? 2.815 0.831 5.736 1.00 96.00 80 GLY A C 1
ATOM 636 O O . GLY A 1 80 ? 1.734 0.559 5.222 1.00 96.00 80 GLY A O 1
ATOM 637 N N . ALA A 1 81 ? 3.046 2.032 6.265 1.00 95.44 81 ALA A N 1
ATOM 638 C CA . ALA A 1 81 ? 2.026 3.085 6.317 1.00 95.44 81 ALA A CA 1
ATOM 639 C C . ALA A 1 81 ? 1.430 3.426 4.938 1.00 95.44 81 ALA A C 1
ATOM 641 O O . ALA A 1 81 ? 0.248 3.738 4.816 1.00 95.44 81 ALA A O 1
ATOM 642 N N . PHE A 1 82 ? 2.231 3.320 3.871 1.00 94.88 82 PHE A N 1
ATOM 643 C CA . PHE A 1 82 ? 1.737 3.538 2.514 1.00 94.88 82 PHE A CA 1
ATOM 644 C C . PHE A 1 82 ? 0.711 2.479 2.077 1.00 94.88 82 PHE A C 1
ATOM 646 O O . PHE A 1 82 ? -0.217 2.806 1.345 1.00 94.88 82 PHE A O 1
ATOM 653 N N . THR A 1 83 ? 0.819 1.241 2.569 1.00 96.94 83 THR A N 1
ATOM 654 C CA . THR A 1 83 ? -0.171 0.182 2.323 1.00 96.94 83 THR A CA 1
ATOM 655 C C . THR A 1 83 ? -1.536 0.576 2.881 1.00 96.94 83 THR A C 1
ATOM 657 O O . THR A 1 83 ? -2.529 0.444 2.175 1.00 96.94 83 THR A O 1
ATOM 660 N N . VAL A 1 84 ? -1.591 1.152 4.090 1.00 98.19 84 VAL A N 1
ATOM 661 C CA . VAL A 1 84 ? -2.845 1.662 4.680 1.00 98.19 84 VAL A CA 1
ATOM 662 C C . VAL A 1 84 ? -3.483 2.712 3.773 1.00 98.19 84 VAL A C 1
ATOM 664 O O . VAL A 1 84 ? -4.684 2.667 3.524 1.00 98.19 84 VAL A O 1
ATOM 667 N N . LYS A 1 85 ? -2.673 3.625 3.223 1.00 96.44 85 LYS A N 1
ATOM 668 C CA . LYS A 1 85 ? -3.151 4.626 2.266 1.00 96.44 85 LYS A CA 1
ATOM 669 C C . LYS A 1 85 ? -3.692 3.998 0.979 1.00 96.44 85 LYS A C 1
ATOM 671 O O . LYS A 1 85 ? -4.717 4.447 0.492 1.00 96.44 85 LYS A O 1
ATOM 676 N N . VAL A 1 86 ? -3.021 2.990 0.426 1.00 95.50 86 VAL A N 1
ATOM 677 C CA . VAL A 1 86 ? -3.480 2.302 -0.793 1.00 95.50 86 VAL A CA 1
ATOM 678 C C . VAL A 1 86 ? -4.809 1.584 -0.556 1.00 95.50 86 VAL A C 1
ATOM 680 O O . VAL A 1 86 ? -5.726 1.738 -1.354 1.00 95.50 86 VAL A O 1
ATOM 683 N N . VAL A 1 87 ? -4.941 0.868 0.564 1.00 97.06 87 VAL A N 1
ATOM 684 C CA . VAL A 1 87 ? -6.198 0.214 0.969 1.00 97.06 87 VAL A CA 1
ATOM 685 C C . VAL A 1 87 ? -7.319 1.239 1.114 1.00 97.06 87 VAL A C 1
ATOM 687 O O . VAL A 1 87 ? -8.399 1.055 0.564 1.00 97.06 87 VAL A O 1
ATOM 690 N N . HIS A 1 88 ? -7.041 2.346 1.804 1.00 97.44 88 HIS A N 1
ATOM 691 C CA . HIS A 1 88 ? -7.981 3.451 1.966 1.00 97.44 88 HIS A CA 1
ATOM 692 C C . HIS A 1 88 ? -8.410 4.053 0.621 1.00 97.44 88 HIS A C 1
ATOM 694 O O . HIS A 1 88 ? -9.600 4.258 0.389 1.00 97.44 88 HIS A O 1
ATOM 700 N N . ASP A 1 89 ? -7.473 4.266 -0.302 1.00 95.50 89 ASP A N 1
ATOM 701 C CA . ASP A 1 89 ? -7.770 4.755 -1.648 1.00 95.50 89 ASP A CA 1
ATOM 702 C C . ASP A 1 89 ? -8.663 3.768 -2.430 1.00 95.50 89 ASP A C 1
ATOM 704 O O . ASP A 1 89 ? -9.600 4.211 -3.094 1.00 95.50 89 ASP A O 1
ATOM 708 N N . TYR A 1 90 ? -8.403 2.455 -2.353 1.00 95.12 90 TYR A N 1
ATOM 709 C CA . TYR A 1 90 ? -9.171 1.426 -3.072 1.00 95.12 90 TYR A CA 1
ATOM 710 C C . TYR A 1 90 ? -10.634 1.342 -2.649 1.00 95.12 90 TYR A C 1
ATOM 712 O O . TYR A 1 90 ? -11.500 1.127 -3.489 1.00 95.12 90 TYR A O 1
ATOM 720 N N . ILE A 1 91 ? -10.927 1.526 -1.365 1.00 94.62 91 ILE A N 1
ATOM 721 C CA . ILE A 1 91 ? -12.299 1.416 -0.854 1.00 94.62 91 ILE A CA 1
ATOM 722 C C . ILE A 1 91 ? -13.074 2.740 -0.934 1.00 94.62 91 ILE A C 1
ATOM 724 O O . ILE A 1 91 ? -14.304 2.736 -0.893 1.00 94.62 91 ILE A O 1
ATOM 728 N N . THR A 1 92 ? -12.378 3.881 -1.022 1.00 93.56 92 THR A N 1
ATOM 729 C CA . THR A 1 92 ? -13.010 5.215 -1.046 1.00 93.56 92 THR A CA 1
ATOM 730 C C . THR A 1 92 ? -13.114 5.825 -2.443 1.00 93.56 92 THR A C 1
ATOM 732 O O . THR A 1 92 ? -13.947 6.706 -2.655 1.00 93.56 92 THR A O 1
ATOM 735 N N . THR A 1 93 ? -12.318 5.357 -3.409 1.00 91.62 93 THR A N 1
ATOM 736 C CA . THR A 1 93 ? -12.335 5.839 -4.801 1.00 91.62 93 THR A CA 1
ATOM 737 C C . THR A 1 93 ? -13.191 4.926 -5.683 1.00 91.62 93 THR A C 1
ATOM 739 O O . THR A 1 93 ? -13.311 3.740 -5.408 1.00 91.62 93 THR A O 1
ATOM 742 N N . ILE A 1 94 ? -13.794 5.470 -6.746 1.00 88.81 94 ILE A N 1
ATOM 743 C CA . ILE A 1 94 ? -14.556 4.699 -7.742 1.00 88.81 94 ILE A CA 1
ATOM 74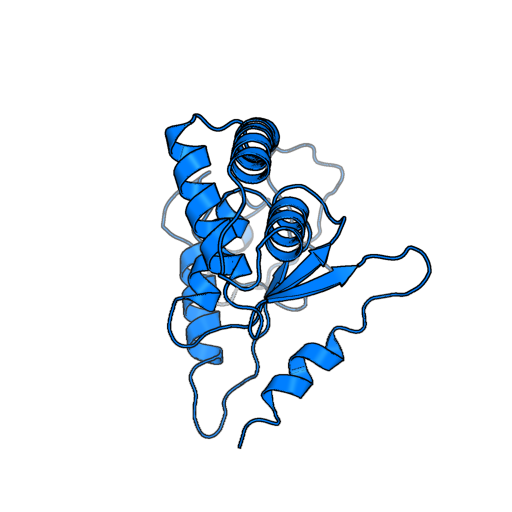4 C C . ILE A 1 94 ? -13.654 4.388 -8.955 1.00 88.81 94 ILE A C 1
ATOM 746 O O . ILE A 1 94 ? -12.980 5.306 -9.434 1.00 88.81 94 ILE A O 1
ATOM 750 N N . PRO A 1 95 ? -13.666 3.151 -9.494 1.00 90.06 95 PRO A N 1
ATOM 751 C CA . PRO A 1 95 ? -14.343 1.963 -8.967 1.00 90.06 95 PRO A CA 1
ATOM 752 C C . PRO A 1 95 ? -13.703 1.493 -7.655 1.00 90.06 95 PRO A C 1
ATOM 754 O O . PRO A 1 95 ? -12.488 1.609 -7.478 1.00 90.06 95 PRO A O 1
ATOM 757 N N . ARG A 1 96 ? -14.539 0.990 -6.740 1.00 91.06 96 ARG A N 1
ATOM 758 C CA . ARG A 1 96 ? -14.066 0.446 -5.465 1.00 91.06 96 ARG A CA 1
ATOM 759 C C . ARG A 1 96 ? -13.465 -0.933 -5.708 1.00 91.06 96 ARG A C 1
ATOM 761 O O . ARG A 1 96 ? -14.019 -1.698 -6.486 1.00 91.06 96 ARG A O 1
ATOM 768 N N . ILE A 1 97 ? -12.356 -1.230 -5.041 1.00 91.69 97 ILE A N 1
ATOM 769 C CA . ILE A 1 97 ? -11.658 -2.517 -5.135 1.00 91.69 97 ILE A CA 1
ATOM 770 C C . ILE A 1 97 ? -11.722 -3.182 -3.755 1.00 91.69 97 ILE A C 1
ATOM 772 O O . ILE A 1 97 ? -11.200 -2.599 -2.796 1.00 91.69 97 ILE A O 1
ATOM 776 N N . PRO A 1 98 ? -12.345 -4.367 -3.613 1.00 93.44 98 PRO A N 1
ATOM 777 C CA . PRO A 1 98 ? -12.357 -5.089 -2.351 1.00 93.44 98 PRO A CA 1
ATOM 778 C C . PRO A 1 98 ? -10.955 -5.479 -1.902 1.00 93.44 98 PRO A C 1
ATOM 780 O O . PRO A 1 98 ? -10.050 -5.738 -2.703 1.00 93.44 98 PRO A O 1
ATOM 783 N N . VAL A 1 99 ? -10.785 -5.545 -0.588 1.00 95.56 99 VAL A N 1
ATOM 784 C CA . VAL A 1 99 ? -9.510 -5.799 0.065 1.00 95.56 99 VAL A CA 1
ATOM 785 C C . VAL A 1 99 ? -9.645 -6.979 1.016 1.00 95.56 99 VAL A C 1
ATOM 787 O O . VAL A 1 99 ? -10.485 -6.985 1.912 1.00 95.56 99 VAL A O 1
ATOM 790 N N . VAL A 1 100 ? -8.762 -7.959 0.857 1.00 95.75 100 VAL A N 1
ATOM 791 C CA . VAL A 1 100 ? -8.579 -9.067 1.792 1.00 95.75 100 VAL A CA 1
ATOM 792 C C . VAL A 1 100 ? -7.321 -8.799 2.604 1.00 95.75 100 VAL A C 1
ATOM 794 O O . VAL A 1 100 ? -6.220 -8.735 2.056 1.00 95.75 100 VAL A O 1
ATOM 797 N N . VAL A 1 101 ? -7.475 -8.628 3.911 1.00 96.44 101 VAL A N 1
ATOM 798 C CA . VAL A 1 101 ? -6.369 -8.399 4.841 1.00 96.44 101 VAL A CA 1
ATOM 799 C C . VAL A 1 101 ? -6.007 -9.712 5.518 1.00 96.44 101 VAL A C 1
ATOM 801 O O . VAL A 1 101 ? -6.844 -10.336 6.167 1.00 96.44 101 VAL A O 1
ATOM 804 N N . CYS A 1 102 ? -4.747 -10.119 5.385 1.00 94.94 102 CYS A N 1
ATOM 805 C CA . CYS A 1 102 ? -4.221 -11.291 6.068 1.00 94.94 102 CYS A CA 1
ATOM 806 C C . CYS A 1 102 ? -3.893 -10.938 7.529 1.00 94.94 102 CYS A C 1
ATOM 808 O O . CYS A 1 102 ? -2.841 -10.355 7.806 1.00 94.94 102 CYS A O 1
ATOM 810 N N . ASP A 1 103 ? -4.794 -11.274 8.449 1.00 94.50 103 ASP A N 1
ATOM 811 C CA . ASP A 1 103 ? -4.646 -11.021 9.886 1.00 94.50 103 ASP A CA 1
ATOM 812 C C . ASP A 1 103 ? -3.500 -11.870 10.466 1.00 94.50 103 ASP A C 1
ATOM 814 O O . ASP A 1 103 ? -3.399 -13.073 10.194 1.00 94.50 103 ASP A O 1
ATOM 818 N N . GLY A 1 104 ? -2.606 -11.227 11.220 1.00 93.50 104 GLY A N 1
ATOM 819 C CA . GLY A 1 104 ? -1.380 -11.815 11.760 1.00 93.50 104 GLY A CA 1
ATOM 820 C C . GLY A 1 104 ? -0.195 -11.825 10.789 1.00 93.50 104 GLY A C 1
ATOM 821 O O . GLY A 1 104 ? 0.831 -12.441 11.083 1.00 93.50 104 GLY A O 1
ATOM 822 N N . SER A 1 105 ? -0.311 -11.181 9.621 1.00 94.38 105 SER A N 1
ATOM 823 C CA . SER A 1 105 ? 0.792 -11.108 8.651 1.00 94.38 105 SER A CA 1
ATOM 824 C C . SER A 1 105 ? 1.805 -9.995 8.924 1.00 94.38 105 SER A C 1
ATOM 826 O O . SER A 1 105 ? 2.876 -10.004 8.316 1.00 94.38 105 SER A O 1
ATOM 828 N N . GLY A 1 106 ? 1.510 -9.064 9.836 1.00 94.50 106 GLY A N 1
ATOM 829 C CA . GLY A 1 106 ? 2.450 -8.041 10.289 1.00 94.50 106 GLY A CA 1
ATOM 830 C C . GLY A 1 106 ? 2.019 -6.599 10.008 1.00 94.50 106 GLY A C 1
ATOM 831 O O . GLY A 1 106 ? 1.240 -6.303 9.099 1.00 94.50 106 GLY A O 1
ATOM 832 N N . ARG A 1 107 ? 2.612 -5.670 10.770 1.00 97.44 107 ARG A N 1
ATOM 833 C CA . ARG A 1 107 ? 2.580 -4.202 10.596 1.00 97.44 107 ARG A CA 1
ATOM 834 C C . ARG A 1 107 ? 1.233 -3.654 10.090 1.00 97.44 107 ARG A C 1
ATOM 836 O O . ARG A 1 107 ? 0.284 -3.584 10.862 1.00 97.44 107 ARG A O 1
ATOM 843 N N . ALA A 1 108 ? 1.142 -3.202 8.831 1.00 98.19 108 ALA A N 1
ATOM 844 C CA . ALA A 1 108 ? -0.070 -2.569 8.301 1.00 98.19 108 ALA A CA 1
ATOM 845 C C . ALA A 1 108 ? -1.289 -3.497 8.290 1.00 98.19 108 ALA A C 1
ATOM 847 O O . ALA A 1 108 ? -2.386 -3.033 8.593 1.00 98.19 108 ALA A O 1
ATOM 848 N N . ALA A 1 109 ? -1.100 -4.777 7.961 1.00 97.94 109 ALA A N 1
ATOM 849 C CA . ALA A 1 109 ? -2.180 -5.754 7.941 1.00 97.94 109 ALA A CA 1
ATOM 850 C C . ALA A 1 109 ? -2.766 -5.950 9.346 1.00 97.94 109 ALA A C 1
ATOM 852 O O . ALA A 1 109 ? -3.979 -5.867 9.517 1.00 97.94 109 ALA A O 1
ATOM 853 N N . ASP A 1 110 ? -1.908 -6.083 10.358 1.00 97.69 110 ASP A N 1
ATOM 854 C CA . ASP A 1 110 ? -2.346 -6.253 11.748 1.00 97.69 110 ASP A CA 1
ATOM 855 C C . ASP A 1 110 ? -3.045 -4.997 12.280 1.00 97.69 110 ASP A C 1
ATOM 857 O O . ASP A 1 110 ? -4.032 -5.098 12.999 1.00 97.69 110 ASP A O 1
ATOM 861 N N . LEU A 1 111 ? -2.589 -3.795 11.904 1.00 98.44 111 LEU A N 1
ATOM 862 C CA . LEU A 1 111 ? -3.267 -2.548 12.281 1.00 98.44 111 LEU A CA 1
ATOM 863 C C . LEU A 1 111 ? -4.648 -2.417 11.621 1.00 98.44 111 LEU A C 1
ATOM 865 O O . LEU A 1 111 ? -5.589 -1.943 12.263 1.00 98.44 111 LEU A O 1
ATOM 869 N N . LEU A 1 112 ? -4.782 -2.833 10.357 1.00 98.31 112 LEU A N 1
ATOM 870 C CA . LEU A 1 112 ? -6.067 -2.893 9.654 1.00 98.31 112 LEU A CA 1
ATOM 871 C C . LEU A 1 112 ? -7.008 -3.896 10.330 1.00 98.31 112 LEU A C 1
ATOM 873 O O . LEU A 1 112 ? -8.141 -3.533 10.644 1.00 98.31 112 LEU A O 1
ATOM 877 N N . ALA A 1 113 ? -6.529 -5.110 10.611 1.00 97.31 113 ALA A N 1
ATOM 878 C CA . ALA A 1 113 ? -7.304 -6.156 11.273 1.00 97.31 113 ALA A CA 1
ATOM 879 C C . ALA A 1 113 ? -7.708 -5.757 12.699 1.00 97.31 113 ALA A C 1
ATOM 881 O O . ALA A 1 113 ? -8.889 -5.795 13.034 1.00 97.31 113 ALA A O 1
ATOM 882 N N . PHE A 1 114 ? -6.764 -5.266 13.510 1.00 97.56 114 PHE A N 1
ATOM 883 C CA . PHE A 1 114 ? -7.030 -4.755 14.857 1.00 97.56 114 PHE A CA 1
ATOM 884 C C . PHE A 1 114 ? -8.115 -3.678 14.844 1.00 97.56 114 PHE A C 1
ATOM 886 O O . PHE A 1 114 ? -9.064 -3.742 15.622 1.00 97.56 114 PHE A O 1
ATOM 893 N N . THR A 1 115 ? -8.007 -2.700 13.937 1.00 98.06 115 THR A N 1
ATOM 894 C CA . THR A 1 115 ? -8.997 -1.618 13.848 1.00 98.06 115 THR A CA 1
ATOM 895 C C . THR A 1 115 ? -10.359 -2.147 13.400 1.00 98.06 115 THR A C 1
ATOM 897 O O . THR A 1 115 ? -11.378 -1.720 13.937 1.00 98.06 115 THR A O 1
ATOM 900 N N . HIS A 1 116 ? -10.387 -3.089 12.455 1.00 96.88 116 HIS A N 1
ATOM 901 C CA . HIS A 1 116 ? -11.613 -3.724 11.975 1.00 96.88 116 HIS A CA 1
ATOM 902 C C . HIS A 1 116 ? -12.317 -4.557 13.060 1.00 96.88 116 HIS A C 1
ATOM 904 O O . HIS A 1 116 ? -13.541 -4.531 13.147 1.00 96.88 116 HIS A O 1
ATOM 910 N N . HIS A 1 117 ? -11.569 -5.253 13.921 1.00 95.88 117 HIS A N 1
ATOM 911 C CA . HIS A 1 117 ? -12.130 -5.993 15.060 1.00 95.88 117 HIS A CA 1
ATOM 912 C C . HIS A 1 117 ? -12.616 -5.074 16.185 1.00 95.88 117 HIS A C 1
ATOM 914 O O . HIS A 1 117 ? -13.599 -5.383 16.850 1.00 95.88 117 HIS A O 1
ATOM 920 N N . ALA A 1 118 ? -11.926 -3.955 16.416 1.00 95.94 118 ALA A N 1
ATOM 921 C CA . ALA A 1 118 ? -12.192 -3.079 17.554 1.00 95.94 118 ALA A CA 1
ATOM 922 C C . ALA A 1 118 ? -13.249 -1.991 17.288 1.00 95.94 118 ALA A C 1
ATOM 924 O O . ALA A 1 118 ? -13.668 -1.310 18.227 1.00 95.94 118 ALA A O 1
ATOM 925 N N . ILE A 1 119 ? -13.653 -1.784 16.030 1.00 94.81 119 ILE A N 1
ATOM 926 C CA . ILE A 1 119 ? -14.669 -0.789 15.680 1.00 94.81 119 ILE A CA 1
ATOM 927 C C . ILE A 1 119 ? -16.063 -1.256 16.110 1.00 94.81 119 ILE A C 1
ATOM 929 O O . ILE A 1 119 ? -16.494 -2.366 15.788 1.00 94.81 119 ILE A O 1
ATOM 933 N N . GLY A 1 120 ? -16.772 -0.391 16.837 1.00 91.31 120 GLY A N 1
ATOM 934 C CA . GLY A 1 120 ? -18.155 -0.634 17.227 1.00 91.31 120 GLY A CA 1
ATOM 935 C C . GLY A 1 120 ? -19.102 -0.634 16.028 1.00 91.31 120 GLY A C 1
ATOM 936 O O . GLY A 1 120 ? -18.755 -0.204 14.922 1.00 91.31 120 GLY A O 1
ATOM 937 N N . ASP A 1 121 ? -20.334 -1.084 16.253 1.00 88.62 121 ASP A N 1
ATOM 938 C CA . ASP A 1 121 ? -21.392 -1.064 15.233 1.00 88.62 121 ASP A CA 1
ATOM 939 C C . ASP A 1 121 ? -21.757 0.364 14.797 1.00 88.62 121 ASP A C 1
ATOM 941 O O . ASP A 1 121 ? -22.185 0.589 13.668 1.00 88.62 121 ASP A O 1
ATOM 945 N N . ASP A 1 122 ? -21.502 1.351 15.659 1.00 90.19 122 ASP A N 1
ATOM 946 C CA . ASP A 1 122 ? -21.636 2.783 15.373 1.00 90.19 122 ASP A CA 1
ATOM 947 C C . ASP A 1 122 ? -20.497 3.347 14.495 1.00 90.19 122 ASP A C 1
ATOM 949 O O . ASP A 1 122 ? -20.468 4.540 14.174 1.00 90.19 122 ASP A O 1
ATOM 953 N N . GLY A 1 123 ? -19.527 2.511 14.113 1.00 89.50 123 GLY A N 1
ATOM 954 C CA . GLY A 1 123 ? -18.374 2.915 13.320 1.00 89.50 123 GLY A CA 1
ATOM 955 C C . GLY A 1 123 ? -17.380 3.780 14.099 1.00 89.50 123 GLY A C 1
ATOM 956 O O . GLY A 1 123 ? -16.657 4.579 13.484 1.00 89.50 123 GLY A O 1
ATOM 957 N N . ARG A 1 124 ? -17.341 3.693 15.433 1.00 92.94 124 ARG A N 1
ATOM 958 C CA . ARG A 1 124 ? -16.405 4.448 16.278 1.00 92.94 124 ARG A CA 1
ATOM 959 C C . ARG A 1 124 ? -15.532 3.507 17.107 1.00 92.94 124 ARG A C 1
ATOM 961 O O . ARG A 1 124 ? -15.867 2.356 17.356 1.00 92.94 124 ARG A O 1
ATOM 968 N N . LEU A 1 125 ? -14.372 4.020 17.510 1.00 94.94 125 LEU A N 1
ATOM 969 C CA . LEU A 1 125 ? -13.506 3.385 18.504 1.00 94.94 125 LEU A CA 1
ATOM 970 C C . LEU A 1 125 ? -13.735 4.072 19.849 1.00 94.94 125 LEU A C 1
ATOM 972 O O . LEU A 1 125 ? -13.926 5.292 19.879 1.00 94.94 125 LEU A O 1
ATOM 976 N N . SER A 1 126 ? -13.654 3.318 20.944 1.00 95.81 126 SER A N 1
ATOM 977 C CA . SER A 1 126 ? -13.590 3.905 22.285 1.00 95.81 126 SER A CA 1
ATOM 978 C C . SER A 1 126 ? -12.296 4.707 22.468 1.00 95.81 126 SER A C 1
ATOM 980 O O . SER A 1 126 ? -11.288 4.452 21.801 1.00 95.81 126 SER A O 1
ATOM 982 N N . ASP A 1 127 ? -12.298 5.674 23.386 1.00 95.25 127 ASP A N 1
ATOM 983 C CA . ASP A 1 127 ? -11.136 6.548 23.602 1.00 95.25 127 ASP A CA 1
ATOM 984 C C . ASP A 1 127 ? -9.889 5.778 24.064 1.00 95.25 127 ASP A C 1
ATOM 986 O O . ASP A 1 127 ? -8.770 6.097 23.648 1.00 95.25 127 ASP A O 1
ATOM 990 N N . SER A 1 128 ? -10.069 4.718 24.860 1.00 96.50 128 SER A N 1
ATOM 991 C CA . SER A 1 128 ? -8.978 3.833 25.283 1.00 96.50 128 SER A CA 1
ATOM 992 C C . SER A 1 128 ? -8.359 3.091 24.097 1.00 96.50 128 SER A C 1
ATOM 994 O O . SER A 1 128 ? -7.144 3.149 23.901 1.00 96.50 128 SER A O 1
ATOM 996 N N . VAL A 1 129 ? -9.187 2.470 23.250 1.00 97.31 129 VAL A N 1
ATOM 997 C CA . VAL A 1 129 ? -8.737 1.751 22.047 1.00 97.31 129 VAL A CA 1
ATOM 998 C C . VAL A 1 129 ? -8.083 2.706 21.059 1.00 97.31 129 VAL A C 1
ATOM 1000 O O . VAL A 1 129 ? -7.043 2.390 20.485 1.00 97.31 129 VAL A O 1
ATOM 1003 N N . ARG A 1 130 ? -8.646 3.902 20.877 1.00 97.19 130 ARG A N 1
ATOM 1004 C CA . ARG A 1 130 ? -8.071 4.925 20.000 1.00 97.19 130 ARG A CA 1
ATOM 1005 C C . ARG A 1 130 ? -6.693 5.381 20.482 1.00 97.19 130 ARG A C 1
ATOM 1007 O O . ARG A 1 130 ? -5.802 5.575 19.656 1.00 97.19 130 ARG A O 1
ATOM 1014 N N . SER A 1 131 ? -6.509 5.531 21.793 1.00 97.44 131 SER A N 1
ATOM 1015 C CA . SER A 1 131 ? -5.220 5.904 22.391 1.00 97.44 131 SER A CA 1
ATOM 1016 C C . SER A 1 131 ? -4.186 4.785 22.247 1.00 97.44 131 SER A C 1
ATOM 1018 O O . SER A 1 131 ? -3.041 5.041 21.876 1.00 97.44 131 SER A O 1
ATOM 1020 N N . GLN A 1 132 ? -4.599 3.530 22.444 1.00 97.81 132 GLN A N 1
ATOM 1021 C CA . GLN A 1 132 ? -3.753 2.364 22.185 1.00 97.81 132 GLN A CA 1
ATOM 1022 C C . GLN A 1 132 ? -3.355 2.277 20.706 1.00 97.81 132 GLN A C 1
ATOM 1024 O O . GLN A 1 132 ? -2.180 2.093 20.394 1.00 97.81 132 GLN A O 1
ATOM 1029 N N . LEU A 1 133 ? -4.308 2.468 19.788 1.00 97.75 133 LEU A N 1
ATOM 1030 C CA . LEU A 1 133 ? -4.046 2.472 18.351 1.00 97.75 133 LEU A CA 1
ATOM 1031 C C . LEU A 1 133 ? -3.067 3.586 17.959 1.00 97.75 133 LEU A C 1
ATOM 1033 O O . LEU A 1 133 ? -2.203 3.364 17.116 1.00 97.75 133 LEU A O 1
ATOM 1037 N N . MET A 1 134 ? -3.157 4.761 18.591 1.00 98.19 134 MET A N 1
ATOM 1038 C CA . MET A 1 134 ? -2.188 5.844 18.397 1.00 98.19 134 MET A CA 1
ATOM 1039 C C . MET A 1 134 ? -0.772 5.405 18.756 1.00 98.19 134 MET A C 1
ATOM 1041 O O . MET A 1 134 ? 0.122 5.521 17.917 1.00 98.19 134 MET A O 1
ATOM 1045 N N . SER A 1 135 ? -0.584 4.852 19.955 1.00 98.06 135 SER A N 1
ATOM 1046 C CA . SER A 1 135 ? 0.722 4.353 20.392 1.00 98.06 135 SER A CA 1
ATOM 1047 C C . SER A 1 135 ? 1.256 3.277 19.441 1.00 98.06 135 SER A C 1
ATOM 1049 O O . SER A 1 135 ? 2.395 3.371 18.985 1.00 98.06 135 SER A O 1
ATOM 1051 N N . LEU A 1 136 ? 0.411 2.320 19.040 1.00 97.75 136 LEU A N 1
ATOM 1052 C CA . LEU A 1 136 ? 0.785 1.266 18.096 1.00 97.75 136 LEU A CA 1
ATOM 1053 C C . LEU A 1 136 ? 1.223 1.826 16.739 1.00 97.75 136 LEU A C 1
ATOM 1055 O O . LEU A 1 136 ? 2.271 1.440 16.233 1.00 97.75 136 LEU A O 1
ATOM 1059 N N . VAL A 1 137 ? 0.464 2.753 16.149 1.00 98.44 137 VAL A N 1
ATOM 1060 C CA . VAL A 1 137 ? 0.805 3.358 14.851 1.00 98.44 137 VAL A CA 1
ATOM 1061 C C . VAL A 1 137 ? 2.121 4.138 14.929 1.00 98.44 137 VAL A C 1
ATOM 1063 O O . VAL A 1 137 ? 2.948 4.027 14.020 1.00 98.44 137 VAL A O 1
ATOM 1066 N N . GLN A 1 138 ? 2.336 4.899 16.008 1.00 98.31 138 GLN A N 1
ATOM 1067 C CA . GLN A 1 138 ? 3.589 5.626 16.231 1.00 98.31 138 GLN A CA 1
ATOM 1068 C C . GLN A 1 138 ? 4.776 4.664 16.309 1.00 98.31 138 GLN A C 1
ATOM 1070 O O . GLN A 1 138 ? 5.780 4.892 15.638 1.00 98.31 138 GLN A O 1
ATOM 1075 N N . THR A 1 139 ? 4.646 3.562 17.050 1.00 97.94 139 THR A N 1
ATOM 1076 C CA . THR A 1 139 ? 5.706 2.557 17.189 1.00 97.94 139 THR A CA 1
ATOM 1077 C C . THR A 1 139 ? 5.950 1.777 15.895 1.00 97.94 139 THR A C 1
ATOM 1079 O O . THR A 1 139 ? 7.090 1.678 15.448 1.00 97.94 139 THR A O 1
ATOM 1082 N N . VAL A 1 140 ? 4.901 1.248 15.257 1.00 97.81 140 VAL A N 1
ATOM 1083 C CA . VAL A 1 140 ? 5.010 0.366 14.079 1.00 97.81 140 VAL A CA 1
ATOM 1084 C C . VAL A 1 140 ? 5.571 1.100 12.858 1.00 97.81 140 VAL A C 1
ATOM 1086 O O . VAL A 1 140 ? 6.333 0.515 12.084 1.00 97.81 140 VAL A O 1
ATOM 1089 N N . PHE A 1 141 ? 5.212 2.373 12.666 1.00 97.88 141 PHE A N 1
ATOM 1090 C CA . PHE A 1 141 ? 5.650 3.160 11.507 1.00 97.88 141 PHE A CA 1
ATOM 1091 C C . PHE A 1 141 ? 6.690 4.236 11.826 1.00 97.88 141 PHE A C 1
ATOM 1093 O O . PHE A 1 141 ? 7.125 4.927 10.903 1.00 97.88 141 PHE A O 1
ATOM 1100 N N . ASN A 1 142 ? 7.117 4.362 13.087 1.00 97.69 142 ASN A N 1
ATOM 1101 C CA . ASN A 1 142 ? 8.009 5.426 13.556 1.00 97.69 142 ASN A CA 1
ATOM 1102 C C . ASN A 1 142 ? 7.492 6.823 13.158 1.00 97.69 142 ASN A C 1
ATOM 1104 O O . ASN A 1 142 ? 8.190 7.621 12.528 1.00 97.69 142 ASN A O 1
ATOM 1108 N N . TYR A 1 143 ? 6.214 7.072 13.443 1.00 98.00 143 TYR A N 1
ATOM 1109 C CA . TYR A 1 143 ? 5.506 8.295 13.071 1.00 98.00 143 TYR A CA 1
ATOM 1110 C C . TYR A 1 143 ? 5.372 9.258 14.246 1.00 98.00 143 TYR A C 1
ATOM 1112 O O . TYR A 1 143 ? 5.196 8.851 15.391 1.00 98.00 143 TYR A O 1
ATOM 1120 N N . ASP A 1 144 ? 5.392 10.553 13.933 1.00 98.06 144 ASP A N 1
ATOM 1121 C CA . ASP A 1 144 ? 4.939 11.587 14.857 1.00 98.06 144 ASP A CA 1
ATOM 1122 C C . ASP A 1 144 ? 3.412 11.522 15.052 1.00 98.06 144 ASP A C 1
ATOM 1124 O O . ASP A 1 144 ? 2.681 10.848 14.320 1.00 98.06 144 ASP A O 1
ATOM 1128 N N . GLU A 1 145 ? 2.908 12.251 16.045 1.00 97.00 145 GLU A N 1
ATOM 1129 C CA . GLU A 1 145 ? 1.475 12.309 16.357 1.00 97.00 145 GLU A CA 1
ATOM 1130 C C . GLU A 1 145 ? 0.622 12.737 15.151 1.00 97.00 145 GLU A C 1
ATOM 1132 O O . GLU A 1 145 ? -0.463 12.202 14.912 1.00 97.00 145 GLU A O 1
ATOM 1137 N N . LYS A 1 146 ? 1.127 13.661 14.327 1.00 97.75 146 LYS A N 1
ATOM 1138 C CA . LYS A 1 146 ? 0.406 14.174 13.158 1.00 97.75 146 LYS A CA 1
ATOM 1139 C C . LYS A 1 146 ? 0.211 13.098 12.089 1.00 97.75 146 LYS A C 1
ATOM 1141 O O . LYS A 1 146 ? -0.894 12.955 11.554 1.00 97.75 146 LYS A O 1
ATOM 1146 N N . ASN A 1 147 ? 1.267 12.369 11.737 1.00 97.81 147 ASN A N 1
ATOM 1147 C CA . ASN A 1 147 ? 1.215 11.311 10.731 1.00 97.81 147 ASN A CA 1
ATOM 1148 C C . ASN A 1 147 ? 0.500 10.068 11.267 1.00 97.81 147 ASN A C 1
ATOM 1150 O O . ASN A 1 147 ? -0.278 9.451 10.531 1.00 97.81 147 ASN A O 1
ATOM 1154 N N . ALA A 1 148 ? 0.662 9.754 12.554 1.00 98.19 148 ALA A N 1
ATOM 1155 C CA . ALA A 1 148 ? -0.106 8.703 13.206 1.00 98.19 148 ALA A CA 1
ATOM 1156 C C . ALA A 1 148 ? -1.607 9.033 13.211 1.00 98.19 148 ALA A C 1
ATOM 1158 O O . ALA A 1 148 ? -2.412 8.238 12.734 1.00 98.19 148 ALA A O 1
ATOM 1159 N N . GLY A 1 149 ? -1.991 10.254 13.590 1.00 98.06 149 GLY A N 1
ATOM 1160 C CA . GLY A 1 149 ? -3.381 10.709 13.560 1.00 98.06 149 GLY A CA 1
ATOM 1161 C C . GLY A 1 149 ? -4.014 10.688 12.163 1.00 98.06 149 GLY A C 1
ATOM 1162 O O . GLY A 1 149 ? -5.203 10.398 12.031 1.00 98.06 149 GLY A O 1
ATOM 1163 N N . ARG A 1 150 ? -3.237 10.954 11.102 1.00 98.00 150 ARG A N 1
ATOM 1164 C CA . ARG A 1 150 ? -3.684 10.764 9.706 1.00 98.00 150 ARG A CA 1
ATOM 1165 C C . ARG A 1 150 ? -3.935 9.291 9.389 1.00 98.00 150 ARG A C 1
ATOM 1167 O O . ARG A 1 150 ? -4.994 8.970 8.862 1.00 98.00 150 ARG A O 1
ATOM 1174 N N . THR A 1 151 ? -2.995 8.424 9.749 1.00 98.31 151 THR A N 1
ATOM 1175 C CA . THR A 1 151 ? -3.080 6.977 9.504 1.00 98.31 151 THR A CA 1
ATOM 1176 C C . THR A 1 151 ? -4.262 6.357 10.250 1.00 98.31 151 THR A C 1
ATOM 1178 O O . THR A 1 151 ? -5.004 5.576 9.671 1.00 98.31 151 THR A O 1
ATOM 1181 N N . ILE A 1 152 ? -4.518 6.770 11.495 1.00 98.12 152 ILE A N 1
ATOM 1182 C CA . ILE A 1 152 ? -5.671 6.311 12.286 1.00 98.12 152 ILE A CA 1
ATOM 1183 C C . ILE A 1 152 ? -6.995 6.662 11.610 1.00 98.12 152 ILE A C 1
ATOM 1185 O O . ILE A 1 152 ? -7.900 5.836 11.592 1.00 98.12 152 ILE A O 1
ATOM 1189 N N . ARG A 1 153 ? -7.124 7.863 11.026 1.00 97.88 153 ARG A N 1
ATOM 1190 C CA . ARG A 1 153 ? -8.340 8.216 10.274 1.00 97.88 153 ARG A CA 1
ATOM 1191 C C . ARG A 1 153 ? -8.561 7.270 9.101 1.00 97.88 153 ARG A C 1
ATOM 1193 O O . ARG A 1 153 ? -9.669 6.778 8.937 1.00 97.88 153 ARG A O 1
ATOM 1200 N N . GLN A 1 154 ? -7.500 6.967 8.355 1.00 98.38 154 GLN A N 1
ATOM 1201 C CA . GLN A 1 154 ? -7.567 6.016 7.246 1.00 98.38 154 GLN A CA 1
ATOM 1202 C C . GLN A 1 154 ? -7.943 4.612 7.733 1.00 98.38 154 GLN A C 1
ATOM 1204 O O . GLN A 1 154 ? -8.852 4.017 7.175 1.00 98.38 154 GLN A O 1
ATOM 1209 N N . LEU A 1 155 ? -7.324 4.116 8.811 1.00 98.38 155 LEU A N 1
ATOM 1210 C CA . LEU A 1 155 ? -7.656 2.817 9.410 1.00 98.38 155 LEU A CA 1
ATOM 1211 C C . LEU A 1 155 ? -9.132 2.727 9.828 1.00 98.38 155 LEU A C 1
ATOM 1213 O O . LEU A 1 155 ? -9.789 1.735 9.527 1.00 98.38 155 LEU A O 1
ATOM 1217 N N . ILE A 1 156 ? -9.666 3.764 10.483 1.00 97.56 156 ILE A N 1
ATOM 1218 C CA . ILE A 1 156 ? -11.077 3.811 10.903 1.00 97.56 156 ILE A CA 1
ATOM 1219 C C . ILE A 1 156 ? -12.004 3.844 9.686 1.00 97.56 156 ILE A C 1
ATOM 1221 O O . ILE A 1 156 ? -13.010 3.140 9.660 1.00 97.56 156 ILE A O 1
ATOM 1225 N N . GLU A 1 157 ? -11.685 4.648 8.670 1.00 96.81 157 GLU A N 1
ATOM 1226 C CA . GLU A 1 157 ? -12.467 4.695 7.432 1.00 96.81 157 GLU A CA 1
ATOM 1227 C C . GLU A 1 157 ? -12.453 3.347 6.702 1.00 96.81 157 GLU A C 1
ATOM 1229 O O . GLU A 1 157 ? -13.500 2.932 6.206 1.00 96.81 157 GLU A O 1
ATOM 1234 N N . CYS A 1 158 ? -11.329 2.622 6.727 1.00 97.50 158 CYS A N 1
ATOM 1235 C CA . CYS A 1 158 ? -11.259 1.245 6.244 1.00 97.50 158 CYS A CA 1
ATOM 1236 C C . CYS A 1 158 ? -12.144 0.292 7.039 1.00 97.50 158 CYS A C 1
ATOM 1238 O O . CYS A 1 158 ? -12.954 -0.423 6.455 1.00 97.50 158 CYS A O 1
ATOM 1240 N N . ALA A 1 159 ? -12.044 0.324 8.364 1.00 96.38 159 ALA A N 1
ATOM 1241 C CA . ALA A 1 159 ? -12.806 -0.547 9.252 1.00 96.38 159 ALA A CA 1
ATOM 1242 C C . ALA A 1 159 ? -14.331 -0.344 9.152 1.00 96.38 159 ALA A C 1
ATOM 1244 O O . ALA A 1 159 ? -15.097 -1.265 9.419 1.00 96.38 159 ALA A O 1
ATOM 1245 N N . ARG A 1 160 ? -14.791 0.839 8.725 1.00 95.12 160 ARG A N 1
ATOM 1246 C CA . ARG A 1 160 ? -16.218 1.112 8.476 1.00 95.12 160 ARG A CA 1
ATOM 1247 C C . ARG A 1 160 ? -16.768 0.410 7.234 1.00 95.12 160 ARG A C 1
ATOM 1249 O O . ARG A 1 160 ? -17.976 0.205 7.150 1.00 95.12 160 ARG A O 1
ATOM 1256 N N . GLN A 1 161 ? -15.925 0.052 6.266 1.00 93.69 161 GLN A N 1
ATOM 1257 C CA . GLN A 1 161 ? -16.350 -0.562 5.005 1.00 93.69 161 GLN A CA 1
ATOM 1258 C C . GLN A 1 161 ? -16.416 -2.094 5.119 1.00 93.69 161 GLN A C 1
ATOM 1260 O O . GLN A 1 161 ? -15.700 -2.804 4.415 1.00 93.69 161 GLN A O 1
ATOM 1265 N N . ARG A 1 162 ? -17.299 -2.615 5.985 1.00 89.75 162 ARG A N 1
ATOM 1266 C CA . ARG A 1 162 ? -17.413 -4.064 6.276 1.00 89.75 162 ARG A CA 1
ATOM 1267 C C . ARG A 1 162 ? -17.693 -4.941 5.044 1.00 89.75 162 ARG A C 1
ATOM 1269 O O . ARG A 1 162 ? -17.318 -6.104 5.034 1.00 89.75 162 ARG A O 1
ATOM 1276 N N . ASN A 1 163 ? -18.311 -4.385 4.000 1.00 90.56 163 ASN A N 1
ATOM 1277 C CA . ASN A 1 163 ? -18.607 -5.119 2.762 1.00 90.56 163 ASN A CA 1
ATOM 1278 C C . ASN A 1 163 ? -17.413 -5.188 1.797 1.00 90.56 163 ASN A C 1
ATOM 1280 O O . ASN A 1 163 ? -17.419 -5.996 0.878 1.00 90.56 163 ASN A O 1
ATOM 1284 N N . LEU A 1 164 ? -16.406 -4.327 1.975 1.00 92.25 164 LEU A N 1
ATOM 1285 C CA . LEU A 1 164 ? -15.252 -4.228 1.073 1.00 92.25 164 LEU A CA 1
ATOM 1286 C C . LEU A 1 164 ? -13.955 -4.699 1.721 1.00 92.25 164 LEU A C 1
ATOM 1288 O O . LEU A 1 164 ? -13.007 -4.996 1.004 1.00 92.25 164 LEU A O 1
ATOM 1292 N N . VAL A 1 165 ? -13.892 -4.753 3.051 1.00 94.06 165 VAL A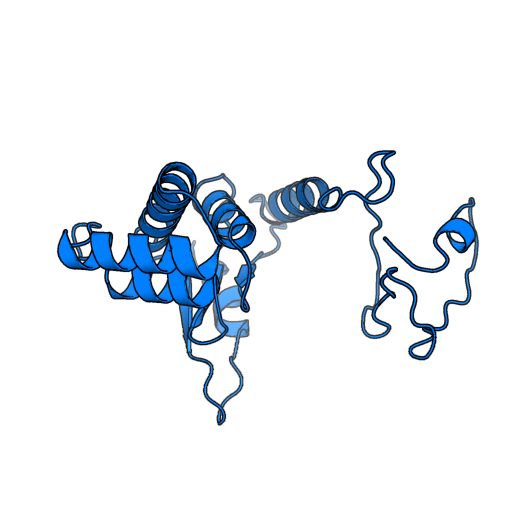 N 1
ATOM 1293 C CA . VAL A 1 165 ? -12.723 -5.231 3.789 1.00 94.06 165 VAL A CA 1
ATOM 1294 C C . VAL A 1 165 ? -13.060 -6.567 4.432 1.00 94.06 165 VAL A C 1
ATOM 1296 O O . VAL A 1 165 ? -13.874 -6.643 5.344 1.00 94.06 165 VAL A O 1
ATOM 1299 N N . SER A 1 166 ? -12.411 -7.625 3.956 1.00 93.25 166 SER A N 1
ATOM 1300 C CA . SER A 1 166 ? -12.496 -8.967 4.530 1.00 93.25 166 SER A CA 1
ATOM 1301 C C . SER A 1 166 ? -11.207 -9.318 5.259 1.00 93.25 166 SER A C 1
ATOM 1303 O O . SER A 1 166 ? -10.120 -8.974 4.798 1.00 93.25 166 SER A O 1
ATOM 1305 N N . LEU A 1 167 ? -11.314 -10.035 6.376 1.00 93.31 167 LEU A N 1
ATOM 1306 C CA . LEU A 1 167 ? -10.159 -10.537 7.119 1.00 93.31 167 LEU A CA 1
ATOM 1307 C C . LEU A 1 167 ? -9.979 -12.033 6.864 1.00 93.31 167 LEU A C 1
ATOM 1309 O O . LEU A 1 167 ? -10.950 -12.789 6.882 1.00 93.31 167 LEU A O 1
ATOM 1313 N N . GLU A 1 168 ? -8.737 -12.456 6.662 1.00 91.19 168 GLU A N 1
ATOM 1314 C CA . GLU A 1 168 ? -8.357 -13.861 6.536 1.00 91.19 168 GLU A CA 1
ATOM 1315 C C . GLU A 1 168 ? -7.233 -14.161 7.531 1.00 91.19 168 GLU A C 1
ATOM 1317 O O . GLU A 1 168 ? -6.133 -13.617 7.430 1.00 91.19 168 GLU A O 1
ATOM 1322 N N . ILE A 1 169 ? -7.511 -15.019 8.513 1.00 85.75 169 ILE A N 1
ATOM 1323 C CA . ILE A 1 169 ? -6.534 -15.396 9.539 1.00 85.75 169 ILE A CA 1
ATOM 1324 C C . ILE A 1 169 ? -5.556 -16.404 8.942 1.00 85.75 169 ILE A C 1
ATOM 1326 O O . ILE A 1 169 ? -5.953 -17.482 8.491 1.00 85.75 169 ILE A O 1
ATOM 1330 N N . LEU A 1 170 ? -4.262 -16.092 8.996 1.00 77.94 170 LEU A N 1
ATOM 1331 C CA . LEU A 1 170 ? -3.229 -17.023 8.559 1.00 77.94 170 LEU A CA 1
ATOM 1332 C C . LEU A 1 170 ? -3.023 -18.120 9.613 1.00 77.94 170 LEU A C 1
ATOM 1334 O O . LEU A 1 170 ? -2.319 -17.938 10.604 1.00 77.94 170 LEU A O 1
ATOM 1338 N N . SER A 1 171 ? -3.634 -19.286 9.397 1.00 71.94 171 SER A N 1
ATOM 1339 C CA . SER A 1 171 ? -3.350 -20.491 10.184 1.00 71.94 171 SER A CA 1
ATOM 1340 C C . SER A 1 171 ? -2.200 -21.283 9.565 1.00 71.94 171 SER A C 1
ATOM 1342 O O . SER A 1 171 ? -2.123 -21.441 8.350 1.00 71.94 171 SER A O 1
ATOM 1344 N N . SER A 1 172 ? -1.346 -21.880 10.398 1.00 59.94 172 SER A N 1
ATOM 1345 C CA . SER A 1 172 ? -0.271 -22.777 9.947 1.00 59.94 172 SER A CA 1
ATOM 1346 C C . SER A 1 172 ? -0.772 -24.071 9.293 1.00 59.94 172 SER A C 1
ATOM 1348 O O . SER A 1 172 ? 0.010 -24.777 8.661 1.00 59.94 172 SER A O 1
ATOM 1350 N N . THR A 1 173 ? -2.061 -24.400 9.440 1.00 55.06 173 THR A N 1
ATOM 1351 C CA . THR A 1 173 ? -2.631 -25.695 9.028 1.00 55.06 173 THR A CA 1
ATOM 1352 C C . THR A 1 173 ? -3.525 -25.631 7.789 1.00 55.06 173 THR A C 1
ATOM 1354 O O . THR A 1 173 ? -3.879 -26.679 7.250 1.00 55.06 173 THR A O 1
ATOM 1357 N N . LYS A 1 174 ? -3.888 -24.434 7.305 1.00 62.84 174 LYS A N 1
ATOM 1358 C CA . LYS A 1 174 ? -4.724 -24.254 6.109 1.00 62.84 174 LYS A CA 1
ATOM 1359 C C . LY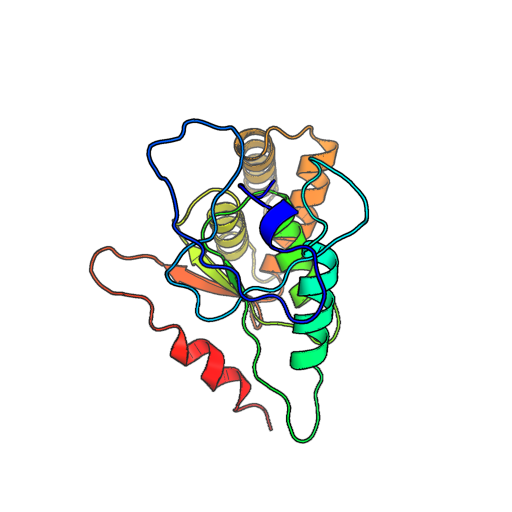S A 1 174 ? -4.247 -23.062 5.290 1.00 62.84 174 LYS A C 1
ATOM 1361 O O . LYS A 1 174 ? -4.113 -21.963 5.818 1.00 62.84 174 LYS A O 1
ATOM 1366 N N . PHE A 1 175 ? -4.038 -23.279 3.993 1.00 66.62 175 PHE A N 1
ATOM 1367 C CA . PHE A 1 175 ? -3.810 -22.180 3.062 1.00 66.62 175 PHE A CA 1
ATOM 1368 C C . PHE A 1 175 ? -5.114 -21.402 2.852 1.00 66.62 175 PHE A C 1
ATOM 1370 O O . PHE A 1 175 ? -6.156 -22.036 2.667 1.00 66.62 175 PHE A O 1
ATOM 1377 N N . PRO A 1 176 ? -5.062 -20.061 2.842 1.00 68.94 176 PRO A N 1
ATOM 1378 C CA . PRO A 1 176 ? -6.205 -19.248 2.466 1.00 68.94 176 PRO A CA 1
ATOM 1379 C C . PRO A 1 176 ? -6.733 -19.613 1.082 1.00 68.94 176 PRO A C 1
ATOM 1381 O O . PRO A 1 176 ? -5.976 -19.623 0.105 1.00 68.94 176 PRO A O 1
ATOM 1384 N N . ASP A 1 177 ? -8.034 -19.867 0.977 1.00 76.75 177 ASP A N 1
ATOM 1385 C CA . ASP A 1 177 ? -8.684 -19.955 -0.327 1.00 76.75 177 ASP A CA 1
ATOM 1386 C C . ASP A 1 177 ? -9.150 -18.564 -0.753 1.00 76.75 177 ASP A C 1
ATOM 1388 O O . ASP A 1 177 ? -10.248 -18.122 -0.414 1.00 76.75 177 ASP A O 1
ATOM 1392 N N . PHE A 1 178 ? -8.300 -17.860 -1.501 1.00 75.94 178 PHE A N 1
ATOM 1393 C CA . PHE A 1 178 ? -8.634 -16.531 -2.007 1.00 75.94 178 PHE A CA 1
ATOM 1394 C C . PHE A 1 178 ? -9.657 -16.553 -3.153 1.00 75.94 178 PHE A C 1
ATOM 1396 O O . PHE A 1 178 ? -10.197 -15.501 -3.498 1.00 75.94 178 PHE A O 1
ATOM 1403 N N . ARG A 1 179 ? -9.965 -17.724 -3.737 1.00 72.31 179 ARG A N 1
ATOM 1404 C CA . ARG A 1 179 ? -10.916 -17.827 -4.859 1.00 72.31 179 ARG A CA 1
ATOM 1405 C C . ARG A 1 179 ? -12.315 -17.381 -4.456 1.00 72.31 179 ARG A C 1
ATOM 1407 O O . ARG A 1 179 ? -13.016 -16.788 -5.271 1.00 72.31 179 ARG A O 1
ATOM 1414 N N . LYS A 1 180 ? -12.692 -17.591 -3.192 1.00 75.50 180 LYS A N 1
ATOM 1415 C CA . LYS A 1 180 ? -13.985 -17.154 -2.649 1.00 75.50 180 LYS A CA 1
ATOM 1416 C C . LYS A 1 180 ? -14.195 -15.637 -2.767 1.00 75.50 180 LYS A C 1
ATOM 1418 O O . LYS A 1 180 ? -15.311 -15.215 -3.013 1.00 75.50 180 LYS A O 1
ATOM 1423 N N . TYR A 1 181 ? -13.140 -14.823 -2.684 1.00 74.38 181 TYR A N 1
ATOM 1424 C CA . TYR A 1 181 ? -13.266 -13.359 -2.755 1.00 74.38 181 TYR A CA 1
ATOM 1425 C C . TYR A 1 181 ? -13.405 -12.822 -4.179 1.00 74.38 181 TYR A C 1
ATOM 1427 O O . TYR A 1 181 ? -13.985 -11.764 -4.370 1.00 74.38 181 TYR A O 1
ATOM 1435 N N . VAL A 1 182 ? -12.909 -13.558 -5.175 1.00 65.81 182 VAL A N 1
ATOM 1436 C CA . VAL A 1 182 ? -13.060 -13.194 -6.594 1.00 65.81 182 VAL A CA 1
ATOM 1437 C C . VAL A 1 182 ? -14.457 -13.566 -7.105 1.00 65.81 182 VAL A C 1
ATOM 1439 O O . VAL A 1 182 ? -15.004 -12.897 -7.972 1.00 65.81 182 VAL A O 1
ATOM 1442 N N . LEU A 1 183 ? -15.048 -14.633 -6.560 1.00 56.62 183 LEU A N 1
ATOM 1443 C CA . LEU A 1 183 ? -16.358 -15.136 -6.983 1.00 56.62 183 LEU A CA 1
ATOM 1444 C C . LEU A 1 183 ? -17.536 -14.393 -6.334 1.00 56.62 183 LEU A C 1
ATOM 1446 O O . LEU A 1 183 ? -18.617 -14.367 -6.917 1.00 56.62 183 LEU A O 1
ATOM 1450 N N . LEU A 1 184 ? -17.346 -13.760 -5.173 1.00 51.25 184 LEU A N 1
ATOM 1451 C CA . LEU A 1 184 ? -18.402 -12.977 -4.517 1.00 51.25 184 LEU A CA 1
ATOM 1452 C C . LEU A 1 184 ? -18.769 -11.700 -5.294 1.00 51.25 184 LEU A C 1
ATOM 1454 O O . LEU A 1 184 ? -19.933 -11.323 -5.292 1.00 51.25 184 LEU A O 1
ATOM 1458 N N . GLU A 1 185 ? -17.832 -11.094 -6.036 1.00 47.94 185 GLU A N 1
ATOM 1459 C CA . GLU A 1 185 ? -18.132 -9.945 -6.915 1.00 47.94 185 GLU A CA 1
ATOM 1460 C C . GLU A 1 185 ? -18.941 -10.325 -8.166 1.00 47.94 185 GLU A C 1
ATOM 1462 O O . GLU A 1 185 ? -19.497 -9.458 -8.829 1.00 47.94 185 GLU A O 1
ATOM 1467 N N . SER A 1 186 ? -19.028 -11.617 -8.504 1.00 43.84 186 SER A N 1
ATOM 1468 C CA . SER A 1 186 ? -19.793 -12.088 -9.670 1.00 43.84 186 SER A CA 1
ATOM 1469 C C . SER A 1 186 ? -21.275 -12.358 -9.380 1.00 43.84 186 SER A C 1
ATOM 1471 O O . SER A 1 186 ? -21.985 -12.844 -10.260 1.00 43.84 186 SER A O 1
ATOM 1473 N N . GLN A 1 187 ? -21.739 -12.080 -8.154 1.00 37.41 187 GLN A N 1
ATOM 1474 C CA . GLN A 1 187 ? -23.108 -12.364 -7.709 1.00 37.41 187 GLN A CA 1
ATOM 1475 C C . GLN A 1 187 ? -23.952 -11.134 -7.348 1.00 37.41 187 GLN A C 1
ATOM 1477 O O . GLN A 1 187 ? -25.105 -11.326 -6.966 1.00 37.41 187 GLN A O 1
ATOM 1482 N N . ASP A 1 188 ? -23.454 -9.906 -7.516 1.00 35.81 188 ASP A N 1
ATOM 1483 C CA . ASP A 1 188 ? -24.325 -8.727 -7.439 1.00 35.81 188 ASP A CA 1
ATOM 1484 C C . ASP A 1 188 ? -25.004 -8.486 -8.809 1.00 35.81 188 ASP A C 1
ATOM 1486 O O . ASP A 1 188 ? -24.296 -8.326 -9.809 1.00 35.81 188 ASP A O 1
ATOM 1490 N N . PRO A 1 189 ? -26.352 -8.534 -8.890 1.00 37.31 189 PRO A N 1
ATOM 1491 C CA . PRO A 1 189 ? -27.115 -8.334 -10.125 1.00 37.31 189 PRO A CA 1
ATOM 1492 C C . PRO A 1 189 ? -27.153 -6.879 -10.614 1.00 37.31 189 PRO A C 1
ATOM 1494 O O . PRO A 1 189 ? -27.075 -5.947 -9.780 1.00 37.31 189 PRO A O 1
#

InterPro domains:
  IPR041491 TRPM, SLOG domain [PF18139] (1-158)
  IPR050927 Transient receptor potential cation channel M [PTHR13800] (1-166)

Secondary structure (DSSP, 8-state):
-BTTGGGG-SSS--------TT---SSBPPPTT-S-------S-SS-S-HHHHHHHHHHHHHTS-STTPPP--EEE-S--HHHHHHHHHHHHSSSP--EEEEETS-HHHHHHHHHHHH--TTS---HHHHHHHHHHHHHHHT--HHHHHHHHHHHHHHHH-TTTEEEEE-BTTB---THHHHHHGGG--

pLDDT: mean 88.07, std 12.86, range [35.81, 98.44]